Protein AF-0000000080793204 (afdb_homodimer)

Foldseek 3Di:
DDLVVLLVLLLVLLLLLLVLVLLLVVLVPDDDPDPVSNVVSVVSSVVSVVVNVVSVVSSVVSVVVSVVVVVPPPDCPPPPPPPSVVSVVVSVVVSCVVVVD/DDLVVLLVLLLVLVLLLLVLVVLLVVLVPDDDPDPVSNVVSVVSSVVSVVSNVVSVVSSVVSVVVSVVVVVPPPDPPPPPPPPSVVSVVVSVVVSCVVVVD

Radius of gyration: 19.12 Å; Cα contacts (8 Å, |Δi|>4): 197; chains: 2; bounding box: 25×62×40 Å

Organism: Encephalitozoon cuniculi (strain GB-M1) (NCBI:txid284813)

Structure (mmCIF, N/CA/C/O backbone):
data_AF-0000000080793204-model_v1
#
loop_
_entity.id
_entity.type
_entity.pdbx_description
1 polymer 'Uncharacterized protein'
#
loop_
_atom_site.group_PDB
_atom_site.id
_atom_site.type_symbol
_atom_site.label_atom_id
_atom_site.label_alt_id
_atom_site.label_comp_id
_atom_site.label_asym_id
_atom_site.label_entity_id
_atom_site.label_seq_id
_atom_site.pdbx_PDB_ins_code
_atom_site.Cartn_x
_atom_site.Cartn_y
_atom_site.Cartn_z
_atom_site.occupancy
_atom_site.B_iso_or_equiv
_atom_site.auth_seq_id
_atom_site.auth_comp_id
_atom_site.auth_asym_id
_atom_site.auth_atom_id
_atom_site.pdbx_PDB_model_num
ATOM 1 N N . MET A 1 1 ? -12.75 21.797 2.367 1 63.53 1 MET A N 1
ATOM 2 C CA . MET A 1 1 ? -12.672 20.672 3.299 1 63.53 1 MET A CA 1
ATOM 3 C C . MET A 1 1 ? -11.883 21.047 4.543 1 63.53 1 MET A C 1
ATOM 5 O O . MET A 1 1 ? -10.82 21.656 4.445 1 63.53 1 MET A O 1
ATOM 9 N N . GLU A 1 2 ? -12.609 20.797 5.676 1 84.25 2 GLU A N 1
ATOM 10 C CA . GLU A 1 2 ? -11.992 21.141 6.957 1 84.25 2 GLU A CA 1
ATOM 11 C C . GLU A 1 2 ? -10.844 20.188 7.285 1 84.25 2 GLU A C 1
ATOM 13 O O . GLU A 1 2 ? -10.773 19.078 6.75 1 84.25 2 GLU A O 1
ATOM 18 N N . ARG A 1 3 ? -9.891 20.672 7.855 1 85.12 3 ARG A N 1
ATOM 19 C CA . ARG A 1 3 ? -8.719 19.922 8.297 1 85.12 3 ARG A CA 1
ATOM 20 C C . ARG A 1 3 ? -9.117 18.578 8.898 1 85.12 3 ARG A C 1
ATOM 22 O O . ARG A 1 3 ? -8.5 17.562 8.602 1 85.12 3 ARG A O 1
ATOM 29 N N . ILE A 1 4 ? -10.219 18.547 9.617 1 87.62 4 ILE A N 1
ATOM 30 C CA . ILE A 1 4 ? -10.672 17.344 10.305 1 87.62 4 ILE A CA 1
ATOM 31 C C . ILE A 1 4 ? -11.125 16.297 9.281 1 87.62 4 ILE A C 1
ATOM 33 O O . ILE A 1 4 ? -10.906 15.102 9.461 1 87.62 4 ILE A O 1
ATOM 37 N N . GLU A 1 5 ? -11.758 16.719 8.211 1 90.69 5 GLU A N 1
ATOM 38 C CA . GLU A 1 5 ? -12.227 15.812 7.164 1 90.69 5 GLU A CA 1
ATOM 39 C C . GLU A 1 5 ? -11.047 15.188 6.414 1 90.69 5 GLU A C 1
ATOM 41 O O . GLU A 1 5 ? -11.086 14.008 6.059 1 90.69 5 GLU A O 1
ATOM 46 N N . LEU A 1 6 ? -10.008 15.945 6.258 1 90.81 6 LEU A N 1
ATOM 47 C CA . LEU A 1 6 ? -8.82 15.453 5.57 1 90.81 6 LEU A CA 1
ATOM 48 C C . LEU A 1 6 ? -8.102 14.406 6.41 1 90.81 6 LEU A C 1
ATOM 50 O O . LEU A 1 6 ? -7.699 13.359 5.895 1 90.81 6 LEU A O 1
ATOM 54 N N . VAL A 1 7 ? -8.047 14.648 7.672 1 89 7 VAL A N 1
ATOM 55 C CA . VAL A 1 7 ? -7.371 13.719 8.578 1 89 7 VAL A CA 1
ATOM 56 C C . VAL A 1 7 ? -8.164 12.414 8.664 1 89 7 VAL A C 1
ATOM 58 O O . VAL A 1 7 ? -7.594 11.328 8.617 1 89 7 VAL A O 1
ATOM 61 N N . LYS A 1 8 ? -9.422 12.523 8.688 1 91.44 8 LYS A N 1
ATOM 62 C CA . LYS A 1 8 ? -10.273 11.336 8.719 1 91.44 8 LYS A CA 1
ATOM 63 C C . LYS A 1 8 ? -10.148 10.539 7.43 1 91.44 8 LYS A C 1
ATOM 65 O O . LYS A 1 8 ? -10.172 9.305 7.453 1 91.44 8 LYS A O 1
ATOM 70 N N . GLY A 1 9 ? -10.062 11.25 6.316 1 92.69 9 GLY A N 1
ATOM 71 C CA . GLY A 1 9 ? -9.844 10.594 5.035 1 92.69 9 GLY A CA 1
ATOM 72 C C . GLY A 1 9 ? -8.531 9.828 4.977 1 92.69 9 GLY A C 1
ATOM 73 O O . GLY A 1 9 ? -8.484 8.711 4.453 1 92.69 9 GLY A O 1
ATOM 74 N N . ILE A 1 10 ? -7.512 10.414 5.5 1 93.12 10 ILE A N 1
ATOM 75 C CA . ILE A 1 10 ? -6.207 9.766 5.555 1 93.12 10 ILE A CA 1
ATOM 76 C C . ILE A 1 10 ? -6.301 8.492 6.398 1 93.12 10 ILE A C 1
ATOM 78 O O . ILE A 1 10 ? -5.84 7.43 5.98 1 93.12 10 ILE A O 1
ATOM 82 N N . GLU A 1 11 ? -6.938 8.609 7.562 1 90.25 11 GLU A N 1
ATOM 83 C CA . GLU A 1 11 ? -7.07 7.477 8.477 1 90.25 11 GLU A CA 1
ATOM 84 C C . GLU A 1 11 ? -7.883 6.352 7.836 1 90.25 11 GLU A C 1
ATOM 86 O O . GLU A 1 11 ? -7.508 5.18 7.93 1 90.25 11 GLU A O 1
ATOM 91 N N . ALA A 1 12 ? -8.922 6.652 7.227 1 94 12 ALA A N 1
ATOM 92 C CA . ALA A 1 12 ? -9.773 5.66 6.578 1 94 12 ALA A CA 1
ATOM 93 C C . ALA A 1 12 ? -9.023 4.926 5.473 1 94 12 ALA A C 1
ATOM 95 O O . ALA A 1 12 ? -9.125 3.703 5.348 1 94 12 ALA A O 1
ATOM 96 N N . ASN A 1 13 ? -8.32 5.711 4.68 1 95.19 13 ASN A N 1
ATOM 97 C CA . ASN A 1 13 ? -7.574 5.09 3.592 1 95.19 13 ASN A CA 1
ATOM 98 C C . ASN A 1 13 ? -6.414 4.25 4.121 1 95.19 13 ASN A C 1
ATOM 100 O O . ASN A 1 13 ? -6.082 3.211 3.547 1 95.19 13 ASN A O 1
ATOM 104 N N . ALA A 1 14 ? -5.781 4.652 5.191 1 93.5 14 ALA A N 1
ATOM 105 C CA . ALA A 1 14 ? -4.734 3.852 5.816 1 93.5 14 ALA A CA 1
ATOM 106 C C . ALA A 1 14 ? -5.273 2.504 6.285 1 93.5 14 ALA A C 1
ATOM 108 O O . ALA A 1 14 ? -4.625 1.471 6.102 1 93.5 14 ALA A O 1
ATOM 109 N N . GLU A 1 15 ? -6.426 2.502 6.836 1 92.38 15 GLU A N 1
ATOM 110 C CA . GLU A 1 15 ? -7.07 1.264 7.27 1 92.38 15 GLU A CA 1
ATOM 111 C C . GLU A 1 15 ? -7.359 0.349 6.082 1 92.38 15 GLU A C 1
ATOM 113 O O . GLU A 1 15 ? -7.117 -0.858 6.148 1 92.38 15 GLU A O 1
ATOM 118 N N . ARG A 1 16 ? -7.816 0.914 5.047 1 95.06 16 ARG A N 1
ATOM 119 C CA . ARG A 1 16 ? -8.109 0.147 3.842 1 95.06 16 ARG A CA 1
ATOM 120 C C . ARG A 1 16 ? -6.84 -0.465 3.258 1 95.06 16 ARG A C 1
ATOM 122 O O . ARG A 1 16 ? -6.848 -1.614 2.814 1 95.06 16 ARG A O 1
ATOM 129 N N . ILE A 1 17 ? -5.797 0.324 3.213 1 95.56 17 ILE A N 1
ATOM 130 C CA . ILE A 1 17 ? -4.516 -0.161 2.709 1 95.56 17 ILE A CA 1
ATOM 131 C C . ILE A 1 17 ? -4.062 -1.369 3.525 1 95.56 17 ILE A C 1
ATOM 133 O O . ILE A 1 17 ? -3.639 -2.381 2.965 1 95.56 17 ILE A O 1
ATOM 137 N N . LEU A 1 18 ? -4.195 -1.274 4.793 1 92.81 18 LEU A N 1
ATOM 138 C CA . LEU A 1 18 ? -3.789 -2.369 5.668 1 92.81 18 LEU A CA 1
ATOM 139 C C . LEU A 1 18 ? -4.648 -3.605 5.426 1 92.81 18 LEU A C 1
ATOM 141 O O . LEU A 1 18 ? -4.137 -4.727 5.379 1 92.81 18 LEU A O 1
ATOM 145 N N . GLU A 1 19 ? -5.883 -3.404 5.309 1 93.5 19 GLU A N 1
ATOM 146 C CA . GLU A 1 19 ? -6.801 -4.504 5.047 1 93.5 19 GLU A CA 1
ATOM 147 C C . GLU A 1 19 ? -6.473 -5.199 3.727 1 93.5 19 GLU A C 1
ATOM 149 O O . GLU A 1 19 ? -6.332 -6.422 3.682 1 93.5 19 GLU A O 1
ATOM 154 N N . ASP A 1 20 ? -6.363 -4.395 2.717 1 95.38 20 ASP A N 1
ATOM 155 C CA . ASP A 1 20 ? -6.062 -4.945 1.399 1 95.38 20 ASP A CA 1
ATOM 156 C C . ASP A 1 20 ? -4.711 -5.652 1.397 1 95.38 20 ASP A C 1
ATOM 158 O O . ASP A 1 20 ? -4.566 -6.723 0.805 1 95.38 20 ASP A O 1
ATOM 162 N N . PHE A 1 21 ? -3.775 -5.121 2.061 1 95.31 21 PHE A N 1
ATOM 163 C CA . PHE A 1 21 ? -2.453 -5.73 2.131 1 95.31 21 PHE A CA 1
ATOM 164 C C . PHE A 1 21 ? -2.516 -7.082 2.834 1 95.31 21 PHE A C 1
ATOM 166 O O . PHE A 1 21 ? -1.935 -8.062 2.363 1 95.31 21 PHE A O 1
ATOM 173 N N . THR A 1 22 ? -3.215 -7.145 3.936 1 91.62 22 THR A N 1
ATOM 174 C CA . THR A 1 22 ? -3.383 -8.375 4.695 1 91.62 22 THR A CA 1
ATOM 175 C C . THR A 1 22 ? -4.055 -9.453 3.84 1 91.62 22 THR A C 1
ATOM 177 O O . THR A 1 22 ? -3.625 -10.609 3.838 1 91.62 22 THR 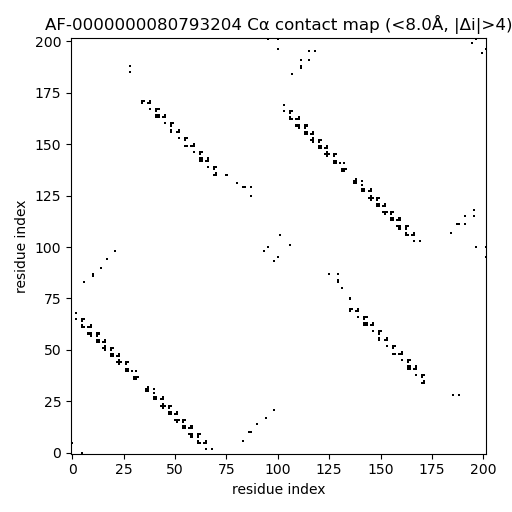A O 1
ATOM 180 N N . GLU A 1 23 ? -5.031 -9.086 3.082 1 93.12 23 GLU A N 1
ATOM 181 C CA . GLU A 1 23 ? -5.727 -10.023 2.215 1 93.12 23 GLU A CA 1
ATOM 182 C C . GLU A 1 23 ? -4.812 -10.539 1.105 1 93.12 23 GLU A C 1
ATOM 184 O O . GLU A 1 23 ? -4.836 -11.727 0.772 1 93.12 23 GLU A O 1
ATOM 189 N N . ILE A 1 24 ? -4.07 -9.625 0.549 1 94.06 24 ILE A N 1
ATOM 190 C CA . ILE A 1 24 ? -3.109 -10.023 -0.478 1 94.06 24 ILE A CA 1
ATOM 191 C C . ILE A 1 24 ? -2.193 -11.117 0.065 1 94.06 24 ILE A C 1
ATOM 193 O O . ILE A 1 24 ? -2.004 -12.148 -0.579 1 94.06 24 ILE A O 1
ATOM 197 N N . LEU A 1 25 ? -1.673 -10.93 1.255 1 89.88 25 LEU A N 1
ATOM 198 C CA . LEU A 1 25 ? -0.773 -11.898 1.869 1 89.88 25 LEU A CA 1
ATOM 199 C C . LEU A 1 25 ? -1.49 -13.219 2.127 1 89.88 25 LEU A C 1
ATOM 201 O O . LEU A 1 25 ? -0.9 -14.289 1.975 1 89.88 25 LEU A O 1
ATOM 205 N N . GLN A 1 26 ? -2.721 -13.102 2.48 1 88.81 26 GLN A N 1
ATOM 206 C CA . GLN A 1 26 ? -3.502 -14.305 2.738 1 88.81 26 GLN A CA 1
ATOM 207 C C . GLN A 1 26 ? -3.695 -15.117 1.461 1 88.81 26 GLN A C 1
ATOM 209 O O . GLN A 1 26 ? -3.6 -16.344 1.479 1 88.81 26 GLN A O 1
ATOM 214 N N . TYR A 1 27 ? -3.939 -14.438 0.384 1 88.62 27 TYR A N 1
ATOM 215 C CA . TYR A 1 27 ? -4.094 -15.133 -0.891 1 88.62 27 TYR A CA 1
ATOM 216 C C . TYR A 1 27 ? -2.787 -15.797 -1.312 1 88.62 27 TYR A C 1
ATOM 218 O O . TYR A 1 27 ? -2.795 -16.891 -1.884 1 88.62 27 TYR A O 1
ATOM 226 N N . LEU A 1 28 ? -1.732 -15.188 -1.04 1 85.19 28 LEU A N 1
ATOM 227 C CA . LEU A 1 28 ? -0.427 -15.703 -1.438 1 85.19 28 LEU A CA 1
ATOM 228 C C . LEU A 1 28 ? -0.031 -16.891 -0.579 1 85.19 28 LEU A C 1
ATOM 230 O O . LEU A 1 28 ? 0.711 -17.766 -1.03 1 85.19 28 LEU A O 1
ATOM 234 N N . ARG A 1 29 ? -0.496 -16.922 0.586 1 81.38 29 ARG A N 1
ATOM 235 C CA . ARG A 1 29 ? -0.183 -18 1.511 1 81.38 29 ARG A CA 1
ATOM 236 C C . ARG A 1 29 ? -1.071 -19.219 1.254 1 81.38 29 ARG A C 1
ATOM 238 O O . ARG A 1 29 ? -0.692 -20.344 1.565 1 81.38 29 ARG A O 1
ATOM 245 N N . SER A 1 30 ? -2.252 -18.922 0.719 1 76.69 30 SER A N 1
ATOM 246 C CA . SER A 1 30 ? -3.213 -19.984 0.5 1 76.69 30 SER A CA 1
ATOM 247 C C . SER A 1 30 ? -2.738 -20.938 -0.593 1 76.69 30 SER A C 1
ATOM 249 O O . SER A 1 30 ? -2.418 -20.516 -1.702 1 76.69 30 SER A O 1
ATOM 251 N N . GLY A 1 31 ? -2.121 -22.062 -0.199 1 68.12 31 GLY A N 1
ATOM 252 C CA . GLY A 1 31 ? -1.769 -23.094 -1.162 1 68.12 31 GLY A CA 1
ATOM 253 C C . GLY A 1 31 ? -2.971 -23.656 -1.895 1 68.12 31 GLY A C 1
ATOM 254 O O . GLY A 1 31 ? -4.086 -23.656 -1.366 1 68.12 31 GLY A O 1
ATOM 255 N N . GLY A 1 32 ? -2.941 -23.516 -3.252 1 64 32 GLY A N 1
ATOM 256 C CA . GLY A 1 32 ? -4.016 -24.156 -3.984 1 64 32 GLY A CA 1
ATOM 257 C C . GLY A 1 32 ? -3.805 -25.656 -4.148 1 64 32 GLY A C 1
ATOM 258 O O . GLY A 1 32 ? -2.688 -26.156 -3.988 1 64 32 GLY A O 1
ATOM 259 N N . SER A 1 33 ? -4.984 -26.391 -4.07 1 69.56 33 SER A N 1
ATOM 260 C CA . SER A 1 33 ? -4.961 -27.844 -4.293 1 69.56 33 SER A CA 1
ATOM 261 C C . SER A 1 33 ? -4.473 -28.172 -5.699 1 69.56 33 SER A C 1
ATOM 263 O O . SER A 1 33 ? -3.85 -29.219 -5.914 1 69.56 33 SER A O 1
ATOM 265 N N . ASP A 1 34 ? -4.828 -27.297 -6.625 1 79.06 34 ASP A N 1
ATOM 266 C CA . ASP A 1 34 ? -4.418 -27.484 -8.016 1 79.06 34 ASP A CA 1
ATOM 267 C C . ASP A 1 34 ? -4.105 -26.156 -8.68 1 79.06 34 ASP A C 1
ATOM 269 O O . ASP A 1 34 ? -4.109 -25.109 -8.023 1 79.06 34 ASP A O 1
ATOM 273 N N . LYS A 1 35 ? -3.865 -26.219 -9.828 1 78.88 35 LYS A N 1
ATOM 274 C CA . LYS A 1 35 ? -3.451 -25.078 -10.633 1 78.88 35 LYS A CA 1
ATOM 275 C C . LYS A 1 35 ? -4.57 -24.047 -10.734 1 78.88 35 LYS A C 1
ATOM 277 O O . LYS A 1 35 ? -4.309 -22.828 -10.758 1 78.88 35 LYS A O 1
ATOM 282 N N . CYS A 1 36 ? -5.754 -24.578 -10.773 1 79.31 36 CYS A N 1
ATOM 283 C CA . CYS A 1 36 ? -6.898 -23.688 -10.883 1 79.31 36 CYS A CA 1
ATOM 284 C C . CYS A 1 36 ? -7.031 -22.812 -9.641 1 79.31 36 CYS A C 1
ATOM 286 O O . CYS A 1 36 ? -7.254 -21.60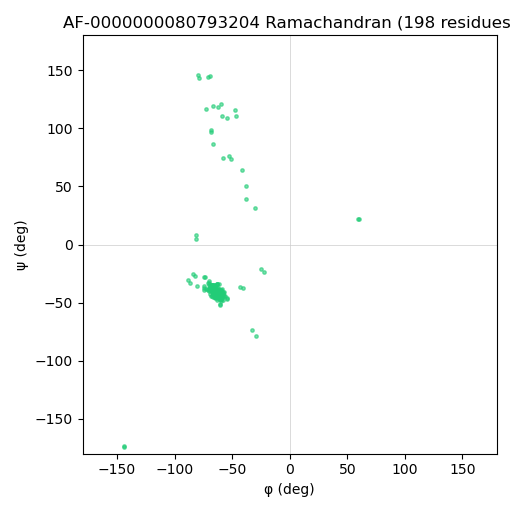9 -9.75 1 79.31 36 CYS A O 1
ATOM 288 N N . ASP A 1 37 ? -6.766 -23.359 -8.508 1 83.81 37 ASP A N 1
ATOM 289 C CA . ASP A 1 37 ? -6.809 -22.625 -7.246 1 83.81 37 ASP A CA 1
ATOM 290 C C . ASP A 1 37 ? -5.688 -21.594 -7.168 1 83.81 37 ASP A C 1
ATOM 292 O O . ASP A 1 37 ? -5.898 -20.484 -6.688 1 83.81 37 ASP A O 1
ATOM 296 N N . GLU A 1 38 ? -4.609 -21.953 -7.703 1 84.94 38 GLU A N 1
ATOM 297 C CA . GLU A 1 38 ? -3.465 -21.047 -7.68 1 84.94 38 GLU A CA 1
ATOM 298 C C . GLU A 1 38 ? -3.713 -19.828 -8.547 1 84.94 38 GLU A C 1
ATOM 300 O O . GLU A 1 38 ? -3.447 -18.688 -8.133 1 84.94 38 GLU A O 1
ATOM 305 N N . VAL A 1 39 ? -4.238 -20.109 -9.688 1 86.25 39 VAL A N 1
ATOM 306 C CA . VAL A 1 39 ? -4.52 -19.016 -10.609 1 86.25 39 VAL A CA 1
ATOM 307 C C . VAL A 1 39 ? -5.594 -18.109 -10.023 1 86.25 39 VAL A C 1
ATOM 309 O O . VAL A 1 39 ? -5.5 -16.875 -10.133 1 86.25 39 VAL A O 1
ATOM 312 N N . GLN A 1 40 ? -6.523 -18.703 -9.383 1 89.88 40 GLN A N 1
ATOM 313 C CA . GLN A 1 40 ? -7.59 -17.938 -8.758 1 89.88 40 GLN A CA 1
ATOM 314 C C . GLN A 1 40 ? -7.043 -17.047 -7.637 1 89.88 40 GLN A C 1
ATOM 316 O O . GLN A 1 40 ? -7.406 -15.875 -7.535 1 89.88 40 GLN A O 1
ATOM 321 N N . ASN A 1 41 ? -6.23 -17.578 -6.812 1 91.12 41 ASN A N 1
ATOM 322 C CA . ASN A 1 41 ? -5.613 -16.812 -5.734 1 91.12 41 ASN A CA 1
ATOM 323 C C . ASN A 1 41 ? -4.801 -15.633 -6.273 1 91.12 41 ASN A C 1
ATOM 325 O O . ASN A 1 41 ? -4.84 -14.539 -5.719 1 91.12 41 ASN A O 1
ATOM 329 N N . LEU A 1 42 ? -4.145 -15.883 -7.367 1 91.44 42 LEU A N 1
ATOM 330 C CA . LEU A 1 42 ? -3.35 -14.82 -7.977 1 91.44 42 LEU A CA 1
ATOM 331 C C . LEU A 1 42 ? -4.25 -13.727 -8.539 1 91.44 42 LEU A C 1
ATOM 333 O O . LEU A 1 42 ? -3.912 -12.547 -8.469 1 91.44 42 LEU A O 1
ATOM 337 N N . LEU A 1 43 ? -5.348 -14.117 -9.062 1 93 43 LEU A N 1
ATOM 338 C CA . LEU A 1 43 ? -6.316 -13.156 -9.578 1 93 43 LEU A CA 1
ATOM 339 C C . LEU A 1 43 ? -6.863 -12.289 -8.453 1 93 43 LEU A C 1
ATOM 341 O O . LEU A 1 43 ? -6.938 -11.062 -8.586 1 93 43 LEU A O 1
ATOM 345 N N . PHE A 1 44 ? -7.215 -12.875 -7.359 1 94.12 44 PHE A N 1
ATOM 346 C CA . PHE A 1 44 ? -7.754 -12.148 -6.215 1 94.12 44 PHE A CA 1
ATOM 347 C C . PHE A 1 44 ? -6.699 -11.227 -5.609 1 94.12 44 PHE A C 1
ATOM 349 O O . PHE A 1 44 ? -6.992 -10.086 -5.254 1 94.12 44 PHE A O 1
ATOM 356 N N . ALA A 1 45 ? -5.484 -11.711 -5.484 1 95.19 45 ALA A N 1
ATOM 357 C CA . ALA A 1 45 ? -4.387 -10.891 -4.984 1 95.19 45 ALA A CA 1
ATOM 358 C C . ALA A 1 45 ? -4.164 -9.672 -5.875 1 95.19 45 ALA A C 1
ATOM 360 O O . ALA A 1 45 ? -3.936 -8.562 -5.379 1 95.19 45 ALA A O 1
ATOM 361 N N . SER A 1 46 ? -4.27 -9.875 -7.176 1 94.81 46 SER A N 1
ATOM 362 C CA . SER A 1 46 ? -4.09 -8.781 -8.125 1 94.81 46 SER A CA 1
ATOM 363 C C . SER A 1 46 ? -5.176 -7.723 -7.961 1 94.81 46 SER A C 1
ATOM 365 O O . SER A 1 46 ? -4.891 -6.523 -7.965 1 94.81 46 SER A O 1
ATOM 367 N N . ARG A 1 47 ? -6.379 -8.172 -7.809 1 95.88 47 ARG A N 1
ATOM 368 C CA . ARG A 1 47 ? -7.496 -7.25 -7.625 1 95.88 47 ARG A CA 1
ATOM 369 C C . ARG A 1 47 ? -7.324 -6.438 -6.348 1 95.88 47 ARG A C 1
ATOM 371 O O . ARG A 1 47 ? -7.512 -5.219 -6.352 1 95.88 47 ARG A O 1
ATOM 378 N N . ARG A 1 48 ? -6.969 -7.098 -5.297 1 96.94 48 ARG A N 1
ATOM 379 C CA . ARG A 1 48 ? -6.766 -6.414 -4.023 1 96.94 48 ARG A CA 1
ATOM 380 C C . ARG A 1 48 ? -5.613 -5.418 -4.113 1 96.94 48 ARG A C 1
ATOM 382 O O . ARG A 1 48 ? -5.645 -4.367 -3.471 1 96.94 48 ARG A O 1
ATOM 389 N N . THR A 1 49 ? -4.613 -5.758 -4.906 1 97.44 49 THR A N 1
ATOM 390 C CA . THR A 1 49 ? -3.502 -4.836 -5.105 1 97.44 49 THR A CA 1
ATOM 391 C C . THR A 1 49 ? -3.98 -3.547 -5.766 1 97.44 49 THR A C 1
ATOM 393 O O . THR A 1 49 ? -3.533 -2.457 -5.406 1 97.44 49 THR A O 1
ATOM 396 N N . VAL A 1 50 ? -4.879 -3.629 -6.703 1 97.25 50 VAL A N 1
ATOM 397 C CA . VAL A 1 50 ? -5.445 -2.455 -7.363 1 97.25 50 VAL A CA 1
ATOM 398 C C . VAL A 1 50 ? -6.199 -1.604 -6.348 1 97.25 50 VAL A C 1
ATOM 400 O O . VAL A 1 50 ? -6.062 -0.378 -6.332 1 97.25 50 VAL A O 1
ATOM 403 N N . ASP A 1 51 ? -6.957 -2.275 -5.488 1 97.56 51 ASP A N 1
ATOM 404 C CA . ASP A 1 51 ? -7.672 -1.567 -4.43 1 97.56 51 ASP A CA 1
ATOM 405 C C . ASP A 1 51 ? -6.699 -0.834 -3.508 1 97.56 51 ASP A C 1
ATOM 407 O O . ASP A 1 51 ? -6.941 0.313 -3.129 1 97.56 51 ASP A O 1
ATOM 411 N N . LEU A 1 52 ? -5.641 -1.501 -3.133 1 98.06 52 LEU A N 1
ATOM 412 C CA . LEU A 1 52 ? -4.602 -0.914 -2.295 1 98.06 52 LEU A CA 1
ATOM 413 C C . LEU A 1 52 ? -4.008 0.327 -2.955 1 98.06 52 LEU A C 1
ATOM 415 O O . LEU A 1 52 ? -3.836 1.359 -2.303 1 98.06 52 LEU A O 1
ATOM 419 N N . ILE A 1 53 ? -3.768 0.268 -4.242 1 97.38 53 ILE A N 1
ATOM 420 C CA . ILE A 1 53 ? -3.205 1.384 -4.996 1 97.38 53 ILE A CA 1
ATOM 421 C C . ILE A 1 53 ? -4.191 2.551 -5.004 1 97.38 53 ILE A C 1
ATOM 423 O O . ILE A 1 53 ? -3.799 3.701 -4.797 1 97.38 53 ILE A O 1
ATOM 427 N N . ASP A 1 54 ? -5.414 2.236 -5.223 1 97.25 54 ASP A N 1
ATOM 428 C CA . ASP A 1 54 ? -6.453 3.264 -5.238 1 97.25 54 ASP A CA 1
ATOM 429 C C . ASP A 1 54 ? -6.52 3.996 -3.9 1 97.25 54 ASP A C 1
ATOM 431 O O . ASP A 1 54 ? -6.559 5.227 -3.861 1 97.25 54 ASP A O 1
ATOM 435 N N . SER A 1 55 ? -6.512 3.215 -2.836 1 98 55 SER A N 1
ATOM 436 C CA . SER A 1 55 ? -6.543 3.799 -1.499 1 98 55 SER A CA 1
ATOM 437 C C . SER A 1 55 ? -5.297 4.641 -1.232 1 98 55 SER A C 1
ATOM 439 O O . SER A 1 55 ? -5.375 5.695 -0.603 1 98 55 SER A O 1
ATOM 441 N N . ALA A 1 56 ? -4.16 4.195 -1.673 1 97.75 56 ALA A N 1
ATOM 442 C CA . ALA A 1 56 ? -2.908 4.926 -1.494 1 97.75 56 ALA A CA 1
ATOM 443 C C . ALA A 1 56 ? -2.92 6.238 -2.273 1 97.75 56 ALA A C 1
ATOM 445 O O . ALA A 1 56 ? -2.43 7.258 -1.788 1 97.75 56 ALA A O 1
ATOM 446 N N . LEU A 1 57 ? -3.486 6.227 -3.482 1 97.5 57 LEU A N 1
ATOM 447 C CA . LEU A 1 57 ? -3.596 7.434 -4.297 1 97.5 57 LEU A CA 1
ATOM 448 C C . LEU A 1 57 ? -4.508 8.461 -3.635 1 97.5 57 LEU A C 1
ATOM 450 O O . LEU A 1 57 ? -4.207 9.656 -3.625 1 97.5 57 LEU A O 1
ATOM 454 N N . GLU A 1 58 ? -5.586 7.965 -3.059 1 97.12 58 GLU A N 1
ATOM 455 C CA . GLU A 1 58 ? -6.488 8.852 -2.334 1 97.12 58 GLU A CA 1
ATOM 456 C C . GLU A 1 58 ? -5.809 9.453 -1.109 1 97.12 58 GLU A C 1
ATOM 458 O O . GLU A 1 58 ? -5.93 10.656 -0.849 1 97.12 58 GLU A O 1
ATOM 463 N N . MET A 1 59 ? -5.094 8.617 -0.377 1 96.62 59 MET A N 1
ATOM 464 C CA . MET A 1 59 ? -4.348 9.078 0.789 1 96.62 59 MET A CA 1
ATOM 465 C C . MET A 1 59 ? -3.346 10.164 0.398 1 96.62 59 MET A C 1
ATOM 467 O O . MET A 1 59 ? -3.213 11.172 1.094 1 96.62 59 MET A O 1
ATOM 471 N N . TYR A 1 60 ? -2.691 9.977 -0.743 1 95.38 60 TYR A N 1
ATOM 472 C CA . TYR A 1 60 ? -1.745 10.953 -1.267 1 95.38 60 TYR A CA 1
ATOM 473 C C . TYR A 1 60 ? -2.432 12.289 -1.524 1 95.38 60 TYR A C 1
ATOM 475 O O . TYR A 1 60 ? -1.916 13.344 -1.141 1 95.38 60 TYR A O 1
ATOM 483 N N . HIS A 1 61 ? -3.547 12.203 -2.131 1 95.94 61 HIS A N 1
ATOM 484 C CA . HIS A 1 61 ? -4.316 13.406 -2.418 1 95.94 61 HIS A CA 1
ATOM 485 C C . HIS A 1 61 ? -4.676 14.148 -1.136 1 95.94 61 HIS A C 1
ATOM 487 O O . HIS A 1 61 ? -4.551 15.375 -1.068 1 95.94 61 HIS A O 1
ATOM 493 N N . TYR A 1 62 ? -5.078 13.43 -0.101 1 94.31 62 TYR A N 1
ATOM 494 C CA . TYR A 1 62 ? -5.406 14.047 1.181 1 94.31 62 TYR A CA 1
ATOM 495 C C . TYR A 1 62 ? -4.172 14.672 1.815 1 94.31 62 TYR A C 1
ATOM 497 O O . TYR A 1 62 ? -4.25 15.758 2.402 1 94.31 62 TYR A O 1
ATOM 505 N N . PHE A 1 63 ? -2.998 14.07 1.728 1 94.19 63 PHE A N 1
ATOM 506 C CA . PHE A 1 63 ? -1.759 14.617 2.26 1 94.19 63 PHE A CA 1
ATOM 507 C C . PHE A 1 63 ? -1.438 15.961 1.606 1 94.19 63 PHE A C 1
ATOM 509 O O . PHE A 1 63 ? -1.088 16.922 2.293 1 94.19 63 PHE A O 1
ATOM 516 N N . VAL A 1 64 ? -1.543 16.016 0.307 1 92.31 64 VAL A N 1
ATOM 517 C CA . VAL A 1 64 ? -1.221 17.219 -0.443 1 92.31 64 VAL A CA 1
ATOM 518 C C . VAL A 1 64 ? -2.145 18.359 -0.012 1 92.31 64 VAL A C 1
ATOM 520 O O . VAL A 1 64 ? -1.686 19.469 0.249 1 92.31 64 VAL A O 1
ATOM 523 N N . ARG A 1 65 ? -3.414 18.062 0.111 1 91.19 65 ARG A N 1
ATOM 524 C CA . ARG A 1 65 ? -4.375 19.078 0.532 1 91.19 65 ARG A CA 1
ATOM 525 C C . ARG A 1 65 ? -4.102 19.531 1.961 1 91.19 65 ARG A C 1
ATOM 527 O O . ARG A 1 65 ? -4.164 20.734 2.262 1 91.19 65 ARG A O 1
ATOM 534 N N . LEU A 1 66 ? -3.803 18.609 2.873 1 90.62 66 LEU A N 1
ATOM 535 C CA . LEU A 1 66 ? -3.512 18.922 4.27 1 90.62 66 LEU A CA 1
ATOM 536 C C . LEU A 1 66 ? -2.256 19.781 4.383 1 90.62 66 LEU A C 1
ATOM 538 O O . LEU A 1 66 ? -2.203 20.703 5.199 1 90.62 66 LEU A O 1
ATOM 542 N N . LYS A 1 67 ? -1.28 19.5 3.596 1 88.5 67 LYS A N 1
ATOM 543 C CA . LYS A 1 67 ? -0.037 20.266 3.566 1 88.5 67 LYS A CA 1
ATOM 544 C C . LYS A 1 67 ? -0.297 21.719 3.188 1 88.5 67 LYS A C 1
ATOM 546 O O . LYS A 1 67 ? 0.226 22.641 3.826 1 88.5 67 LYS A O 1
ATOM 551 N N . TYR A 1 68 ? -1.101 21.984 2.223 1 85.81 68 TYR A N 1
ATOM 552 C CA . TYR A 1 68 ? -1.417 23.328 1.772 1 85.81 68 TYR A CA 1
ATOM 553 C C . TYR A 1 68 ? -2.219 24.094 2.828 1 85.81 68 TYR A C 1
ATOM 555 O O . TYR A 1 68 ? -1.985 25.281 3.062 1 85.81 68 TYR A O 1
ATOM 563 N N . LEU A 1 69 ? -3.111 23.406 3.455 1 84.44 69 LEU A N 1
ATOM 564 C CA . LEU A 1 69 ? -3.902 24.016 4.512 1 84.44 69 LEU A CA 1
ATOM 565 C C . LEU A 1 69 ? -3.023 24.391 5.699 1 84.44 69 LEU A C 1
ATOM 567 O O . LEU A 1 69 ? -3.229 25.438 6.32 1 84.44 69 LEU A O 1
ATOM 571 N N . THR A 1 70 ? -2.137 23.562 6.043 1 82.19 70 THR A N 1
ATOM 572 C CA . THR A 1 70 ? -1.252 23.781 7.184 1 82.19 70 THR A CA 1
ATOM 573 C C . THR A 1 70 ? -0.256 24.891 6.883 1 82.19 70 THR A C 1
ATOM 575 O O . THR A 1 70 ? 0.091 25.672 7.77 1 82.19 70 THR A O 1
ATOM 578 N N . ALA A 1 71 ? 0.14 25.016 5.715 1 76.44 71 ALA A N 1
ATOM 579 C CA . ALA A 1 71 ? 1.092 26.062 5.316 1 76.44 71 ALA A CA 1
ATOM 580 C C . ALA A 1 71 ? 0.423 27.422 5.266 1 76.44 71 ALA A C 1
ATOM 582 O O . ALA A 1 71 ? 1.071 28.453 5.5 1 76.44 71 ALA A O 1
ATOM 583 N N . ASP A 1 72 ? -0.779 27.531 4.879 1 69.12 72 ASP A N 1
ATOM 584 C CA . ASP A 1 72 ? -1.491 28.797 4.723 1 69.12 72 ASP A CA 1
ATOM 585 C C . ASP A 1 72 ? -2 29.312 6.07 1 69.12 72 ASP A C 1
ATOM 587 O O . ASP A 1 72 ? -2.23 30.5 6.234 1 69.12 72 ASP A O 1
ATOM 591 N N . VAL A 1 73 ? -2.422 28.328 6.938 1 55.5 73 VAL A N 1
ATOM 592 C CA . VAL A 1 73 ? -3.037 28.797 8.18 1 55.5 73 VAL A CA 1
ATOM 593 C C . VAL A 1 73 ? -1.993 29.5 9.039 1 55.5 73 VAL A C 1
ATOM 595 O O . VAL A 1 73 ? -0.976 28.906 9.406 1 55.5 73 VAL A O 1
ATOM 598 N N . GLU A 1 74 ? -1.758 30.812 8.844 1 52.16 74 GLU A N 1
ATOM 599 C CA . GLU A 1 74 ? -1.055 31.625 9.836 1 52.16 74 GLU A CA 1
ATOM 600 C C . GLU A 1 74 ? -1.341 31.141 11.25 1 52.16 74 GLU A C 1
ATOM 602 O O . GLU A 1 74 ? -0.485 31.234 12.133 1 52.16 74 GLU A O 1
ATOM 607 N N . LYS A 1 75 ? -2.635 31.406 11.82 1 44.88 75 LYS A N 1
ATOM 608 C CA . LYS A 1 75 ? -2.916 31.328 13.25 1 44.88 75 LYS A CA 1
ATOM 609 C C . LYS A 1 75 ? -2.943 29.891 13.727 1 44.88 75 LYS A C 1
ATOM 611 O O . LYS A 1 75 ? -3.561 29.031 13.086 1 44.88 75 LYS A O 1
ATOM 616 N N . PRO A 1 76 ? -2.039 29.438 14.641 1 42.72 76 PRO A N 1
ATOM 617 C CA . PRO A 1 76 ? -1.867 28.156 15.328 1 42.72 76 PRO A CA 1
ATOM 618 C C . PRO A 1 76 ? -3.195 27.516 15.719 1 42.72 76 PRO A C 1
ATOM 620 O O . PRO A 1 76 ? -3.859 27.984 16.641 1 42.72 76 PRO A O 1
ATOM 623 N N . GLU A 1 77 ? -4.262 27.547 14.93 1 40.12 77 GLU A N 1
ATOM 624 C CA . GLU A 1 77 ? -5.359 26.906 15.641 1 40.12 77 GLU A CA 1
ATOM 625 C C . GLU A 1 77 ? -4.973 25.5 16.109 1 40.12 77 GLU A C 1
ATOM 627 O O . GLU A 1 77 ? -4.344 24.75 15.359 1 40.12 77 GLU A O 1
ATOM 632 N N . ALA A 1 78 ? -4.762 25.25 17.438 1 36.28 78 ALA A N 1
ATOM 633 C CA . ALA A 1 78 ? -4.402 24.094 18.266 1 36.28 78 ALA A CA 1
ATOM 634 C C . ALA A 1 78 ? -5.137 22.844 17.812 1 36.28 78 ALA A C 1
ATOM 636 O O . ALA A 1 78 ? -6.355 22.734 17.953 1 36.28 78 ALA A O 1
ATOM 637 N N . MET A 1 79 ? -4.98 22.312 16.719 1 39.47 79 MET A N 1
ATOM 638 C CA . MET A 1 79 ? -5.562 21.016 16.375 1 39.47 79 MET A CA 1
ATOM 639 C C . MET A 1 79 ? -5.332 20.016 17.5 1 39.47 79 MET A C 1
ATOM 641 O O . MET A 1 79 ? -4.203 19.844 17.953 1 39.47 79 MET A O 1
ATOM 645 N N . ASP A 1 80 ? -6.371 19.641 18.188 1 40.5 80 ASP A N 1
ATOM 646 C CA . ASP A 1 80 ? -6.34 18.672 19.266 1 40.5 80 ASP A CA 1
ATOM 647 C C . ASP A 1 80 ? -5.629 17.391 18.844 1 40.5 80 ASP A C 1
ATOM 649 O O . ASP A 1 80 ? -6.105 16.672 17.953 1 40.5 80 ASP A O 1
ATOM 653 N N . LYS A 1 81 ? -4.32 17.406 18.719 1 45.5 81 LYS A N 1
ATOM 654 C CA . LYS A 1 81 ? -3.385 16.312 18.516 1 45.5 81 LYS A CA 1
ATOM 655 C C . LYS A 1 81 ? -3.953 14.992 19.047 1 45.5 81 LYS A C 1
ATOM 657 O O . LYS A 1 81 ? -3.389 13.922 18.797 1 45.5 81 LYS A O 1
ATOM 662 N N . ARG A 1 82 ? -4.906 15.102 19.938 1 45.91 82 ARG A N 1
ATOM 663 C CA . ARG A 1 82 ? -5.348 13.953 20.719 1 45.91 82 ARG A CA 1
ATOM 664 C C . ARG A 1 82 ? -6.109 12.953 19.844 1 45.91 82 ARG A C 1
ATOM 666 O O . ARG A 1 82 ? -5.988 11.742 20.016 1 45.91 82 ARG A O 1
ATOM 673 N N . ASP A 1 83 ? -6.801 13.414 18.828 1 48.38 83 ASP A N 1
ATOM 674 C CA . ASP A 1 83 ? -7.734 12.484 18.203 1 48.38 83 ASP A CA 1
ATOM 675 C C . ASP A 1 83 ? -7.051 11.68 17.109 1 48.38 83 ASP A C 1
ATOM 677 O O . ASP A 1 83 ? -7.367 10.5 16.891 1 48.38 83 ASP A O 1
ATOM 681 N N . GLY A 1 84 ? -6.129 12.258 16.531 1 44.06 84 GLY A N 1
ATOM 682 C CA . GLY A 1 84 ? -5.473 11.547 15.453 1 44.06 84 GLY A CA 1
ATOM 683 C C . GLY A 1 84 ? -4.59 10.414 15.938 1 44.06 84 GLY A C 1
ATOM 684 O O . GLY A 1 84 ? -4.527 9.352 15.312 1 44.06 84 GLY A O 1
ATOM 685 N N . GLY A 1 85 ? -3.949 10.703 17.016 1 44.62 85 GLY A N 1
ATOM 686 C CA . GLY A 1 85 ? -3.092 9.672 17.562 1 44.62 85 GLY A CA 1
ATOM 687 C C . GLY A 1 85 ? -3.842 8.406 17.938 1 44.62 85 GLY A C 1
ATOM 688 O O . GLY A 1 85 ? -3.359 7.297 17.688 1 44.62 85 GLY A O 1
ATOM 689 N N . LYS A 1 86 ? -5.004 8.656 18.531 1 52.56 86 LYS A N 1
ATOM 690 C CA . LYS A 1 86 ? -5.789 7.5 18.953 1 52.56 86 LYS A CA 1
ATOM 691 C C . LYS A 1 86 ? -6.242 6.676 17.75 1 52.56 86 LYS A C 1
ATOM 693 O O . LYS A 1 86 ? -6.254 5.445 17.797 1 52.56 86 LYS A O 1
ATOM 698 N N . MET A 1 87 ? -6.531 7.426 16.781 1 46.34 87 MET A N 1
ATOM 699 C CA . MET A 1 87 ? -7.051 6.727 15.609 1 46.34 87 MET A CA 1
ATOM 700 C C . MET A 1 87 ? -5.961 5.895 14.945 1 46.34 87 MET A C 1
ATOM 702 O O . MET A 1 87 ? -6.184 4.727 14.609 1 46.34 87 MET A O 1
ATOM 706 N N . LEU A 1 88 ? -4.824 6.496 14.859 1 48.72 88 LEU A N 1
ATOM 707 C CA . LEU A 1 88 ? -3.699 5.742 14.32 1 48.72 88 LEU A CA 1
ATOM 708 C C . LEU A 1 88 ? -3.332 4.582 15.242 1 48.72 88 LEU A C 1
ATOM 710 O O . LEU A 1 88 ? -3.047 3.479 14.773 1 48.72 88 LEU A O 1
ATOM 714 N N . ALA A 1 89 ? -3.436 4.859 16.5 1 51.81 89 ALA A N 1
ATOM 715 C CA . ALA A 1 89 ? -3.162 3.812 17.484 1 51.81 89 ALA A CA 1
ATOM 716 C C . ALA A 1 89 ? -4.137 2.65 17.328 1 51.81 89 ALA A C 1
ATOM 718 O O . ALA A 1 89 ? -3.738 1.484 17.391 1 51.81 89 ALA A O 1
ATOM 719 N N . ASN A 1 90 ? -5.344 2.951 17.109 1 53.44 90 ASN A N 1
ATOM 720 C CA . ASN A 1 90 ? -6.352 1.925 16.875 1 53.44 90 ASN A CA 1
ATOM 721 C C . ASN A 1 90 ? -6.078 1.145 15.602 1 53.44 90 ASN A C 1
ATOM 723 O O . ASN A 1 90 ? -6.223 -0.079 15.57 1 53.44 90 ASN A O 1
ATOM 727 N N . MET A 1 91 ? -5.715 1.882 14.656 1 48.44 91 MET A N 1
ATOM 728 C CA . MET A 1 91 ? -5.367 1.245 13.391 1 48.44 91 MET A CA 1
ATOM 729 C C . MET A 1 91 ? -4.211 0.271 13.57 1 48.44 91 MET A C 1
ATOM 731 O O . MET A 1 91 ? -4.246 -0.846 13.047 1 48.44 91 MET A O 1
ATOM 735 N N . PHE A 1 92 ? -3.293 0.69 14.375 1 50.69 92 PHE A N 1
ATOM 736 C CA . PHE A 1 92 ? -2.162 -0.188 14.656 1 50.69 92 PHE A CA 1
ATOM 737 C C . PHE A 1 92 ? -2.596 -1.367 15.516 1 50.69 92 PHE A C 1
ATOM 739 O O . PHE A 1 92 ? -2.123 -2.488 15.328 1 50.69 92 PHE A O 1
ATOM 746 N N . GLY A 1 93 ? -3.461 -1.02 16.406 1 50.91 93 GLY A N 1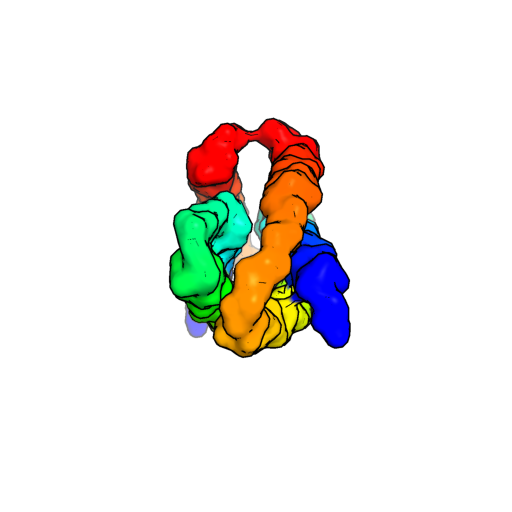
ATOM 747 C CA . GLY A 1 93 ? -4.031 -2.09 17.203 1 50.91 93 GLY A CA 1
ATOM 748 C C . GLY A 1 93 ? -4.746 -3.141 16.375 1 50.91 93 GLY A C 1
ATOM 749 O O . GLY A 1 93 ? -4.539 -4.34 16.578 1 50.91 93 GLY A O 1
ATOM 750 N N . GLU A 1 94 ? -5.516 -2.68 15.484 1 48.78 94 GLU A N 1
ATOM 751 C CA . GLU A 1 94 ? -6.266 -3.57 14.609 1 48.78 94 GLU A CA 1
ATOM 752 C C . GLU A 1 94 ? -5.332 -4.352 13.688 1 48.78 94 GLU A C 1
ATOM 754 O O . GLU A 1 94 ? -5.531 -5.547 13.461 1 48.78 94 GLU A O 1
ATOM 759 N N . LEU A 1 95 ? -4.438 -3.637 13.227 1 44.03 95 LEU A N 1
ATOM 760 C CA . LEU A 1 95 ? -3.42 -4.293 12.414 1 44.03 95 LEU A CA 1
ATOM 761 C C . LEU A 1 95 ? -2.734 -5.406 13.195 1 44.03 95 LEU A C 1
ATOM 763 O O . LEU A 1 95 ? -2.555 -6.512 12.688 1 44.03 95 LEU A O 1
ATOM 767 N N . ASN A 1 96 ? -2.459 -5.004 14.383 1 46.78 96 ASN A N 1
ATOM 768 C CA . ASN A 1 96 ? -1.83 -5.98 15.273 1 46.78 96 ASN A CA 1
ATOM 769 C C . ASN A 1 96 ? -2.752 -7.164 15.539 1 46.78 96 ASN A C 1
ATOM 771 O O . ASN A 1 96 ? -2.309 -8.312 15.547 1 46.78 96 ASN A O 1
ATOM 775 N N . ALA A 1 97 ? -3.945 -6.926 15.766 1 50.12 97 ALA A N 1
ATOM 776 C CA . ALA A 1 97 ? -4.953 -7.953 16 1 50.12 97 ALA A CA 1
ATOM 777 C C . ALA A 1 97 ? -5.133 -8.844 14.781 1 50.12 97 ALA A C 1
ATOM 779 O O . ALA A 1 97 ? -5.254 -10.07 14.906 1 50.12 97 ALA A O 1
ATOM 780 N N . ASN A 1 98 ? -5.23 -8.203 13.852 1 43.12 98 ASN A N 1
ATOM 781 C CA . ASN A 1 98 ? -5.477 -8.945 12.617 1 43.12 98 ASN A CA 1
ATOM 782 C C . ASN A 1 98 ? -4.258 -9.758 12.195 1 43.12 98 ASN A C 1
ATOM 784 O O . ASN A 1 98 ? -4.395 -10.812 11.57 1 43.12 98 ASN A O 1
ATOM 788 N N . LEU A 1 99 ? -3.26 -9.148 12.469 1 42.09 99 LEU A N 1
ATOM 789 C CA . LEU A 1 99 ? -2.023 -9.828 12.094 1 42.09 99 LEU A CA 1
ATOM 790 C C . LEU A 1 99 ? -1.639 -10.867 13.148 1 42.09 99 LEU A C 1
ATOM 792 O O . LEU A 1 99 ? -0.733 -11.672 12.922 1 42.09 99 LEU A O 1
ATOM 796 N N . GLY A 1 100 ? -2.631 -10.977 14.148 1 41.78 100 GLY A N 1
ATOM 797 C CA . GLY A 1 100 ? -2.385 -11.938 15.211 1 41.78 100 GLY A CA 1
ATOM 798 C C . GLY A 1 100 ? -1.123 -11.648 16 1 41.78 100 GLY A C 1
ATOM 799 O O . GLY A 1 100 ? -0.45 -12.57 16.469 1 41.78 100 GLY A O 1
ATOM 800 N N . VAL A 1 101 ? -0.609 -10.469 16.031 1 36.75 101 VAL A N 1
ATOM 801 C CA . VAL A 1 101 ? 0.531 -10.102 16.859 1 36.75 101 VAL A CA 1
ATOM 802 C C . VAL A 1 101 ? 0.055 -9.266 18.047 1 36.75 101 VAL A C 1
ATOM 804 O O . VAL A 1 101 ? -0.946 -8.555 17.953 1 36.75 101 VAL A O 1
ATOM 807 N N . MET B 1 1 ? 11.102 -14.734 -17.656 1 63.81 1 MET B N 1
ATOM 808 C CA . MET B 1 1 ? 11.328 -14.758 -16.219 1 63.81 1 MET B CA 1
ATOM 809 C C . MET B 1 1 ? 10.75 -16.016 -15.594 1 63.81 1 MET B C 1
ATOM 811 O O . MET B 1 1 ? 9.633 -16.422 -15.922 1 63.81 1 MET B O 1
ATOM 815 N N . GLU B 1 2 ? 11.703 -16.688 -14.844 1 84.19 2 GLU B N 1
ATOM 816 C CA . GLU B 1 2 ? 11.312 -17.938 -14.195 1 84.19 2 GLU B CA 1
ATOM 817 C C . GLU B 1 2 ? 10.336 -17.688 -13.055 1 84.19 2 GLU B C 1
ATOM 819 O O . GLU B 1 2 ? 10.266 -16.578 -12.516 1 84.19 2 GLU B O 1
ATOM 824 N N . ARG B 1 3 ? 9.492 -18.531 -12.883 1 84.88 3 ARG B N 1
ATOM 825 C CA . ARG B 1 3 ? 8.492 -18.484 -11.82 1 84.88 3 ARG B CA 1
ATOM 826 C C . ARG B 1 3 ? 9.117 -18.062 -10.5 1 84.88 3 ARG B C 1
ATOM 828 O O . ARG B 1 3 ? 8.555 -17.219 -9.781 1 84.88 3 ARG B O 1
ATOM 835 N N . ILE B 1 4 ? 10.328 -18.484 -10.227 1 87.06 4 ILE B N 1
ATOM 836 C CA . ILE B 1 4 ? 11.008 -18.203 -8.969 1 87.06 4 ILE B CA 1
ATOM 837 C C . ILE B 1 4 ? 11.359 -16.719 -8.898 1 87.06 4 ILE B C 1
ATOM 839 O O . ILE B 1 4 ? 11.289 -16.109 -7.828 1 87.06 4 ILE B O 1
ATOM 843 N N . GLU B 1 5 ? 11.75 -16.125 -9.992 1 90.12 5 GLU B N 1
ATOM 844 C CA . GLU B 1 5 ? 12.094 -14.703 -10.039 1 90.12 5 GLU B CA 1
ATOM 845 C C . GLU B 1 5 ? 10.867 -13.828 -9.812 1 90.12 5 GLU B C 1
ATOM 847 O O . GLU B 1 5 ? 10.945 -12.797 -9.133 1 90.12 5 GLU B O 1
ATOM 852 N N . LEU B 1 6 ? 9.75 -14.281 -10.289 1 90.12 6 LEU B N 1
ATOM 853 C CA . LEU B 1 6 ? 8.508 -13.531 -10.117 1 90.12 6 LEU B CA 1
ATOM 854 C C . LEU B 1 6 ? 8.047 -13.562 -8.664 1 90.12 6 LEU B C 1
ATOM 856 O O . LEU B 1 6 ? 7.656 -12.531 -8.109 1 90.12 6 LEU B O 1
A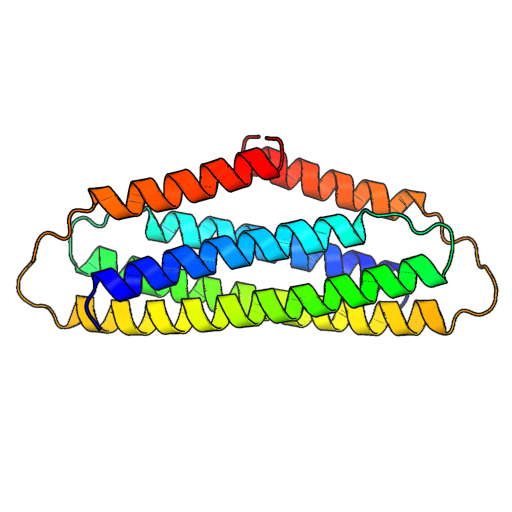TOM 860 N N . VAL B 1 7 ? 8.203 -14.688 -8.055 1 88.38 7 VAL B N 1
ATOM 861 C CA . VAL B 1 7 ? 7.789 -14.844 -6.664 1 88.38 7 VAL B CA 1
ATOM 862 C C . VAL B 1 7 ? 8.703 -14.016 -5.758 1 88.38 7 VAL B C 1
ATOM 864 O O . VAL B 1 7 ? 8.227 -13.328 -4.852 1 88.38 7 VAL B O 1
ATOM 867 N N . LYS B 1 8 ? 9.938 -13.992 -6.062 1 90.38 8 LYS B N 1
ATOM 868 C CA . LYS B 1 8 ? 10.883 -13.188 -5.297 1 90.38 8 LYS B CA 1
ATOM 869 C C . LYS B 1 8 ? 10.594 -11.703 -5.457 1 90.38 8 LYS B C 1
ATOM 871 O O . LYS B 1 8 ? 10.727 -10.93 -4.504 1 90.38 8 LYS B O 1
ATOM 876 N N . GLY B 1 9 ? 10.227 -11.312 -6.668 1 92.31 9 GLY B N 1
ATOM 877 C CA . GLY B 1 9 ? 9.836 -9.938 -6.926 1 92.31 9 GLY B CA 1
ATOM 878 C C . GLY B 1 9 ? 8.617 -9.508 -6.141 1 92.31 9 GLY B C 1
ATOM 879 O O . GLY B 1 9 ? 8.57 -8.398 -5.602 1 92.31 9 GLY B O 1
ATOM 880 N N . ILE B 1 10 ? 7.676 -10.375 -6.055 1 92.31 10 ILE B N 1
ATOM 881 C CA . ILE B 1 10 ? 6.465 -10.109 -5.285 1 92.31 10 ILE B CA 1
ATOM 882 C C . ILE B 1 10 ? 6.816 -9.938 -3.811 1 92.31 10 ILE B C 1
ATOM 884 O O . ILE B 1 10 ? 6.379 -8.977 -3.166 1 92.31 10 ILE B O 1
ATOM 888 N N . GLU B 1 11 ? 7.648 -10.852 -3.285 1 89.5 11 GLU B N 1
ATOM 889 C CA . GLU B 1 11 ? 8.047 -10.812 -1.882 1 89.5 11 GLU B CA 1
ATOM 890 C C . GLU B 1 11 ? 8.82 -9.539 -1.565 1 89.5 11 GLU B C 1
ATOM 892 O O . GLU B 1 11 ? 8.57 -8.891 -0.545 1 89.5 11 GLU B O 1
ATOM 897 N N . ALA B 1 12 ? 9.688 -9.172 -2.365 1 93.56 12 ALA B N 1
ATOM 898 C CA . ALA B 1 12 ? 10.5 -7.969 -2.168 1 93.56 12 ALA B CA 1
ATOM 899 C C . ALA B 1 12 ? 9.625 -6.715 -2.156 1 93.56 12 ALA B C 1
ATOM 901 O O . ALA B 1 12 ? 9.812 -5.828 -1.32 1 93.56 12 ALA B O 1
ATOM 902 N N . ASN B 1 13 ? 8.719 -6.672 -3.113 1 94.56 13 ASN B N 1
ATOM 903 C CA . ASN B 1 13 ? 7.84 -5.512 -3.176 1 94.56 13 ASN B CA 1
ATOM 904 C C . ASN B 1 13 ? 6.875 -5.477 -1.994 1 94.56 13 ASN B C 1
ATOM 906 O O . ASN B 1 13 ? 6.535 -4.402 -1.495 1 94.56 13 ASN B O 1
ATOM 910 N N . ALA B 1 14 ? 6.43 -6.609 -1.522 1 93 14 ALA B N 1
ATOM 911 C CA . ALA B 1 14 ? 5.586 -6.664 -0.334 1 93 14 ALA B CA 1
ATOM 912 C C . ALA B 1 14 ? 6.316 -6.113 0.886 1 93 14 ALA B C 1
ATOM 914 O O . ALA B 1 14 ? 5.734 -5.371 1.682 1 93 14 ALA B O 1
ATOM 915 N N . GLU B 1 15 ? 7.547 -6.426 1.032 1 92.12 15 GLU B N 1
ATOM 916 C CA . GLU B 1 15 ? 8.359 -5.914 2.129 1 92.12 15 GLU B CA 1
ATOM 917 C C . GLU B 1 15 ? 8.508 -4.398 2.045 1 92.12 15 GLU B C 1
ATOM 919 O O . GLU B 1 15 ? 8.391 -3.701 3.055 1 92.12 15 GLU B O 1
ATOM 924 N N . ARG B 1 16 ? 8.703 -3.924 0.878 1 94.81 16 ARG B N 1
ATOM 925 C CA . ARG B 1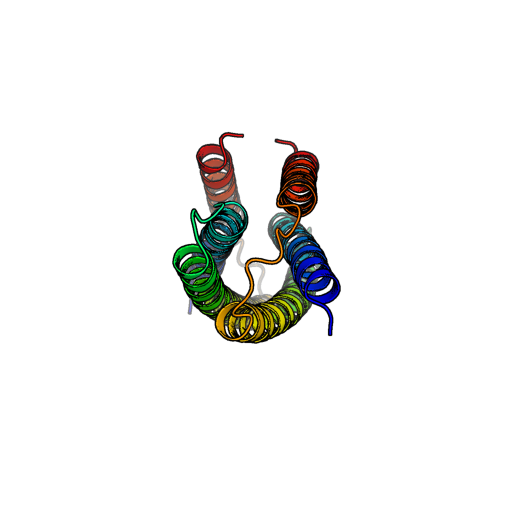 16 ? 8.836 -2.486 0.665 1 94.81 16 ARG B CA 1
ATOM 926 C C . ARG B 1 16 ? 7.543 -1.756 1.005 1 94.81 16 ARG B C 1
ATOM 928 O O . ARG B 1 16 ? 7.57 -0.684 1.611 1 94.81 16 ARG B O 1
ATOM 935 N N . ILE B 1 17 ? 6.445 -2.32 0.579 1 95.25 17 ILE B N 1
ATOM 936 C CA . ILE B 1 17 ? 5.145 -1.732 0.87 1 95.25 17 ILE B CA 1
ATOM 937 C C . ILE B 1 17 ? 4.953 -1.624 2.381 1 95.25 17 ILE B C 1
ATOM 939 O O . ILE B 1 17 ? 4.523 -0.583 2.885 1 95.25 17 ILE B O 1
ATOM 943 N N . LEU B 1 18 ? 5.305 -2.646 3.074 1 92.5 18 LEU B N 1
ATOM 944 C CA . LEU B 1 18 ? 5.16 -2.652 4.527 1 92.5 18 LEU B CA 1
ATOM 945 C C . LEU B 1 18 ? 6.066 -1.607 5.168 1 92.5 18 LEU B C 1
ATOM 947 O O . LEU B 1 18 ? 5.652 -0.906 6.094 1 92.5 18 LEU B O 1
ATOM 951 N N . GLU B 1 19 ? 7.234 -1.535 4.719 1 93.25 19 GLU B N 1
ATOM 952 C CA . GLU B 1 19 ? 8.188 -0.553 5.23 1 93.25 19 GLU B CA 1
ATOM 953 C C . GLU B 1 19 ? 7.68 0.87 5.008 1 93.25 19 GLU B C 1
ATOM 955 O O . GLU B 1 19 ? 7.645 1.674 5.941 1 93.25 19 GLU B O 1
ATOM 960 N N . ASP B 1 20 ? 7.316 1.118 3.779 1 95.31 20 ASP B N 1
ATOM 961 C CA . ASP B 1 20 ? 6.828 2.453 3.445 1 95.31 20 ASP B CA 1
ATOM 962 C C . ASP B 1 20 ? 5.566 2.791 4.234 1 95.31 20 ASP B C 1
ATOM 964 O O . ASP B 1 20 ? 5.41 3.916 4.715 1 95.31 20 ASP B O 1
ATOM 968 N N . PHE B 1 21 ? 4.73 1.849 4.406 1 95.44 21 PHE B N 1
ATOM 969 C CA . PHE B 1 21 ? 3.502 2.072 5.156 1 95.44 21 PHE B CA 1
ATOM 970 C C . PHE B 1 21 ? 3.809 2.402 6.613 1 95.44 21 PHE B C 1
ATOM 972 O O . PHE B 1 21 ? 3.236 3.338 7.176 1 95.44 21 PHE B O 1
ATOM 979 N N . THR B 1 22 ? 4.695 1.662 7.207 1 91.75 22 THR B N 1
ATOM 980 C CA . THR B 1 22 ? 5.102 1.882 8.594 1 91.75 22 THR B CA 1
ATOM 981 C C . THR B 1 22 ? 5.695 3.275 8.766 1 91.75 22 THR B C 1
ATOM 983 O O . THR B 1 22 ? 5.379 3.977 9.727 1 91.75 22 THR B O 1
ATOM 986 N N . GLU B 1 23 ? 6.484 3.715 7.844 1 93.12 23 GLU B N 1
ATOM 987 C CA . GLU B 1 23 ? 7.094 5.039 7.902 1 93.12 23 GLU B CA 1
ATOM 988 C C . GLU B 1 23 ? 6.039 6.137 7.777 1 93.12 23 GLU B C 1
ATOM 990 O O . GLU B 1 23 ? 6.102 7.148 8.477 1 93.12 23 GLU B O 1
ATOM 995 N N . ILE B 1 24 ? 5.121 5.918 6.871 1 94.56 24 ILE B N 1
ATOM 996 C CA . ILE B 1 24 ? 4.027 6.871 6.715 1 94.56 24 ILE B CA 1
ATOM 997 C C . ILE B 1 24 ? 3.326 7.078 8.055 1 94.56 24 ILE B C 1
ATOM 999 O O . ILE B 1 24 ? 3.115 8.219 8.484 1 94.56 24 ILE B O 1
ATOM 1003 N N . LEU B 1 25 ? 3.043 6.004 8.734 1 90.31 25 LEU B N 1
ATOM 1004 C CA . LEU B 1 25 ? 2.355 6.074 10.016 1 90.31 25 LEU B CA 1
ATOM 1005 C C . LEU B 1 25 ? 3.217 6.781 11.055 1 90.31 25 LEU B C 1
ATOM 1007 O O . LEU B 1 25 ? 2.701 7.523 11.891 1 90.31 25 LEU B O 1
ATOM 1011 N N . GLN B 1 26 ? 4.457 6.535 10.977 1 89.06 26 GLN B N 1
ATOM 1012 C CA . GLN B 1 26 ? 5.371 7.176 11.922 1 89.06 26 GLN B CA 1
ATOM 1013 C C . GLN B 1 26 ? 5.398 8.688 11.719 1 89.06 26 GLN B C 1
ATOM 1015 O O . GLN B 1 26 ? 5.402 9.453 12.688 1 89.06 26 GLN B O 1
ATOM 1020 N N . TYR B 1 27 ? 5.375 9.102 10.492 1 89.19 27 TYR B N 1
ATOM 1021 C CA . TYR B 1 27 ? 5.352 10.531 10.203 1 89.19 27 TYR B CA 1
ATOM 1022 C C . TYR B 1 27 ? 4.051 11.164 10.68 1 89.19 27 TYR B C 1
ATOM 1024 O O . TYR B 1 27 ? 4.047 12.297 11.156 1 89.19 27 TYR B O 1
ATOM 1032 N N . LEU B 1 28 ? 3.008 10.477 10.602 1 86 28 LEU B N 1
ATOM 1033 C CA . LEU B 1 28 ? 1.7 10.992 10.984 1 86 28 LEU B CA 1
ATOM 1034 C C . LEU B 1 28 ? 1.568 11.07 12.5 1 86 28 LEU B C 1
ATOM 1036 O O . LEU B 1 28 ? 0.823 11.898 13.023 1 86 28 LEU B O 1
ATOM 1040 N N . ARG B 1 29 ? 2.254 10.242 13.156 1 82.44 29 ARG B N 1
ATOM 1041 C CA . ARG B 1 29 ? 2.201 10.195 14.609 1 82.44 29 ARG B CA 1
ATOM 1042 C C . ARG B 1 29 ? 3.146 11.227 15.219 1 82.44 29 ARG B C 1
ATOM 1044 O O . ARG B 1 29 ? 2.959 11.648 16.359 1 82.44 29 ARG B O 1
ATOM 1051 N N . SER B 1 30 ? 4.145 11.555 14.43 1 76.94 30 SER B N 1
ATOM 1052 C CA . SER B 1 30 ? 5.145 12.484 14.938 1 76.94 30 SER B CA 1
ATOM 1053 C C . SER B 1 30 ? 4.566 13.883 15.109 1 76.94 30 SER B C 1
ATOM 1055 O O . SER B 1 30 ? 4.008 14.453 14.164 1 76.94 30 SER B O 1
ATOM 1057 N N . GLY B 1 31 ? 4.176 14.234 16.344 1 68.31 31 GLY B N 1
ATOM 1058 C CA . GLY B 1 31 ? 3.752 15.594 16.625 1 68.31 31 GLY B CA 1
ATOM 1059 C C . GLY B 1 31 ? 4.848 16.625 16.406 1 68.31 31 GLY B C 1
ATOM 1060 O O . GLY B 1 31 ? 6.031 16.312 16.547 1 68.31 31 GLY B O 1
ATOM 1061 N N . GLY B 1 32 ? 4.574 17.547 15.453 1 63.62 32 GLY B N 1
ATOM 1062 C CA . GLY B 1 32 ? 5.555 18.609 15.305 1 63.62 32 GLY B CA 1
ATOM 1063 C C . GLY B 1 32 ? 5.418 19.703 16.359 1 63.62 32 GLY B C 1
ATOM 1064 O O . GLY B 1 32 ? 4.395 19.781 17.047 1 63.62 32 GLY B O 1
ATOM 1065 N N . SER B 1 33 ? 6.633 20.25 16.734 1 69.69 33 SER B N 1
ATOM 1066 C CA . SER B 1 33 ? 6.68 21.344 17.688 1 69.69 33 SER B CA 1
ATOM 1067 C C . SER B 1 33 ? 5.969 22.578 17.141 1 69.69 33 SER B C 1
ATOM 1069 O O . SER B 1 33 ? 5.426 23.391 17.906 1 69.69 33 SER B O 1
ATOM 1071 N N . ASP B 1 34 ? 6.059 22.75 15.836 1 79.75 34 ASP B N 1
ATOM 1072 C CA . ASP B 1 34 ? 5.418 23.891 15.188 1 79.75 34 ASP B CA 1
ATOM 1073 C C . ASP B 1 34 ? 4.883 23.5 13.812 1 79.75 34 ASP B C 1
ATOM 1075 O O . ASP B 1 34 ? 4.926 22.328 13.422 1 79.75 34 ASP B O 1
ATOM 1079 N N . LYS B 1 35 ? 4.457 24.406 13.164 1 80.19 35 LYS B N 1
ATOM 1080 C CA . LYS B 1 35 ? 3.811 24.25 11.859 1 80.19 35 LYS B CA 1
ATOM 1081 C C . LYS B 1 35 ? 4.805 23.766 10.812 1 80.19 35 LYS B C 1
ATOM 1083 O O . LYS B 1 35 ? 4.441 22.984 9.914 1 80.19 35 LYS B O 1
ATOM 1088 N N . CYS B 1 36 ? 6.004 24.25 11 1 80.56 36 CYS B N 1
ATOM 1089 C CA . CYS B 1 36 ? 7.027 23.859 10.031 1 80.56 36 CYS B CA 1
ATOM 1090 C C . CYS B 1 36 ? 7.312 22.375 10.109 1 80.56 36 CYS B C 1
ATOM 1092 O O . CYS B 1 36 ? 7.41 21.703 9.086 1 80.56 36 CYS B O 1
ATOM 1094 N N . ASP B 1 37 ? 7.301 21.797 11.273 1 85.19 37 ASP B N 1
ATOM 1095 C CA . ASP B 1 37 ? 7.512 20.375 11.484 1 85.19 37 ASP B CA 1
ATOM 1096 C C . ASP B 1 37 ? 6.336 19.562 10.945 1 85.19 37 ASP B C 1
ATOM 1098 O O . ASP B 1 37 ? 6.535 18.5 10.344 1 85.19 37 ASP B O 1
ATOM 1102 N N . GLU B 1 38 ? 5.207 20.125 11.102 1 85.94 38 GLU B N 1
ATOM 1103 C CA . GLU B 1 38 ? 4.016 19.422 10.625 1 85.94 38 GLU B CA 1
ATOM 1104 C C . GLU B 1 38 ? 3.998 19.328 9.102 1 85.94 38 GLU B C 1
ATOM 1106 O O . GLU B 1 38 ? 3.725 18.266 8.547 1 85.94 38 GLU B O 1
ATOM 1111 N N . VAL B 1 39 ? 4.32 20.438 8.508 1 87.69 39 VAL B N 1
ATOM 1112 C CA . VAL B 1 39 ? 4.336 20.469 7.055 1 87.69 39 VAL B CA 1
ATOM 1113 C C . VAL B 1 39 ? 5.418 19.531 6.523 1 87.69 39 VAL B C 1
ATOM 1115 O O . VAL B 1 39 ? 5.207 18.828 5.535 1 87.69 39 VAL B O 1
ATOM 1118 N N . GLN B 1 40 ? 6.516 19.5 7.207 1 90.81 40 GLN B N 1
ATOM 1119 C CA . GLN B 1 40 ? 7.605 18.625 6.809 1 90.81 40 GLN B CA 1
ATOM 1120 C C . GLN B 1 40 ? 7.203 17.156 6.926 1 90.81 40 GLN B C 1
ATOM 1122 O O . GLN B 1 40 ? 7.473 16.359 6.023 1 90.81 40 GLN B O 1
ATOM 1127 N N . ASN B 1 41 ? 6.594 16.781 7.984 1 91.81 41 ASN B N 1
ATOM 1128 C CA . ASN B 1 41 ? 6.117 15.414 8.172 1 91.81 41 ASN B CA 1
ATOM 1129 C C . ASN B 1 41 ? 5.125 15.008 7.09 1 91.81 41 ASN B C 1
ATOM 1131 O O . ASN B 1 41 ? 5.176 13.891 6.582 1 91.81 41 ASN B O 1
ATOM 1135 N N . LEU B 1 42 ? 4.293 15.953 6.742 1 92.19 42 LEU B N 1
ATOM 1136 C CA . LEU B 1 42 ? 3.312 15.68 5.695 1 92.19 42 LEU B CA 1
ATOM 1137 C C . LEU B 1 42 ? 3.998 15.484 4.348 1 92.19 42 LEU B C 1
ATOM 1139 O O . LEU B 1 42 ? 3.58 14.648 3.547 1 92.19 42 LEU B O 1
ATOM 1143 N N . LEU B 1 43 ? 5.027 16.234 4.105 1 93.81 43 LEU B N 1
ATOM 1144 C CA . LEU B 1 43 ? 5.801 16.094 2.877 1 93.81 43 LEU B CA 1
ATOM 1145 C C . LEU B 1 43 ? 6.469 14.727 2.807 1 93.81 43 LEU B C 1
ATOM 1147 O O . LEU B 1 43 ? 6.414 14.055 1.773 1 93.81 43 LEU B O 1
ATOM 1151 N N . PHE B 1 44 ? 7.062 14.289 3.869 1 94.75 44 PHE B N 1
ATOM 1152 C CA . PHE B 1 44 ? 7.738 13 3.918 1 94.75 44 PHE B CA 1
ATOM 1153 C C . PHE B 1 44 ? 6.738 11.859 3.787 1 94.75 44 PHE B C 1
ATOM 1155 O O . PHE B 1 44 ? 6.988 10.883 3.076 1 94.75 44 PHE B O 1
ATOM 1162 N N . ALA B 1 45 ? 5.609 11.969 4.469 1 95.62 45 ALA B N 1
ATOM 1163 C CA . ALA B 1 45 ? 4.555 10.969 4.352 1 95.62 45 ALA B CA 1
ATOM 1164 C C . ALA B 1 45 ? 4.066 10.852 2.91 1 95.62 45 ALA B C 1
ATOM 1166 O O . ALA B 1 45 ? 3.838 9.742 2.414 1 95.62 45 ALA B O 1
ATOM 1167 N N . SER B 1 46 ? 3.947 12 2.232 1 95.44 46 SER B N 1
ATOM 1168 C CA . SER B 1 46 ? 3.506 12.008 0.842 1 95.44 46 SER B CA 1
ATOM 1169 C C . 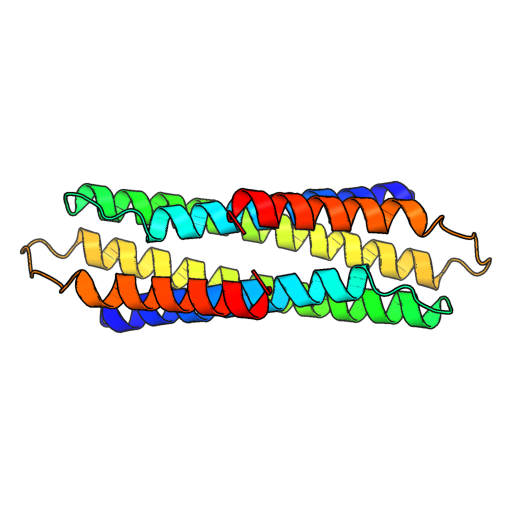SER B 1 46 ? 4.508 11.297 -0.061 1 95.44 46 SER B C 1
ATOM 1171 O O . SER B 1 46 ? 4.125 10.508 -0.929 1 95.44 46 SER B O 1
ATOM 1173 N N . ARG B 1 47 ? 5.758 11.57 0.159 1 96.31 47 ARG B N 1
ATOM 1174 C CA . ARG B 1 47 ? 6.801 10.93 -0.633 1 96.31 47 ARG B CA 1
ATOM 1175 C C . ARG B 1 47 ? 6.793 9.422 -0.427 1 96.31 47 ARG B C 1
ATOM 1177 O O . ARG B 1 47 ? 6.867 8.656 -1.392 1 96.31 47 ARG B O 1
ATOM 1184 N N . ARG B 1 48 ? 6.691 9 0.797 1 97.19 48 ARG B N 1
ATOM 1185 C CA . ARG B 1 48 ? 6.656 7.57 1.101 1 97.19 48 ARG B CA 1
ATOM 1186 C C . ARG B 1 48 ? 5.422 6.91 0.486 1 97.19 48 ARG B C 1
ATOM 1188 O O . ARG B 1 48 ? 5.473 5.75 0.073 1 97.19 48 ARG B O 1
ATOM 1195 N N . THR B 1 49 ? 4.328 7.645 0.435 1 97.81 49 THR B N 1
ATOM 1196 C CA . THR B 1 49 ? 3.119 7.117 -0.192 1 97.81 49 THR B CA 1
ATOM 1197 C C . THR B 1 49 ? 3.355 6.844 -1.675 1 97.81 49 THR B C 1
ATOM 1199 O O . THR B 1 49 ? 2.889 5.836 -2.207 1 97.81 49 THR B O 1
ATOM 1202 N N . VAL B 1 50 ? 4.07 7.703 -2.361 1 97.75 50 VAL B N 1
ATOM 1203 C CA . VAL B 1 50 ? 4.398 7.508 -3.77 1 97.75 50 VAL B CA 1
ATOM 1204 C C . VAL B 1 50 ? 5.254 6.254 -3.932 1 97.75 50 VAL B C 1
ATOM 1206 O O . VAL B 1 50 ? 5.012 5.445 -4.832 1 97.75 50 VAL B O 1
ATOM 1209 N N . ASP B 1 51 ? 6.227 6.082 -3.033 1 97.75 51 ASP B N 1
ATOM 1210 C CA . ASP B 1 51 ? 7.055 4.883 -3.053 1 97.75 51 ASP B CA 1
ATOM 1211 C C . ASP B 1 51 ? 6.211 3.625 -2.865 1 97.75 51 ASP B C 1
ATOM 1213 O O . ASP B 1 51 ? 6.414 2.625 -3.555 1 97.75 51 ASP B O 1
ATOM 1217 N N . LEU B 1 52 ? 5.301 3.666 -1.927 1 98 52 LEU B N 1
ATOM 1218 C CA . LEU B 1 52 ? 4.383 2.561 -1.671 1 98 52 LEU B CA 1
ATOM 1219 C C . LEU B 1 52 ? 3.576 2.225 -2.92 1 98 52 LEU B C 1
ATOM 1221 O O . LEU B 1 52 ? 3.439 1.053 -3.279 1 98 52 LEU B O 1
ATOM 1225 N N . ILE B 1 53 ? 3.1 3.232 -3.615 1 97.5 53 ILE B N 1
ATOM 1226 C CA . ILE B 1 53 ? 2.314 3.049 -4.832 1 97.5 53 ILE B CA 1
ATOM 1227 C C . ILE B 1 53 ? 3.178 2.396 -5.91 1 97.5 53 ILE B C 1
ATOM 1229 O O . ILE B 1 53 ? 2.736 1.469 -6.59 1 97.5 53 ILE B O 1
ATOM 1233 N N . ASP B 1 54 ? 4.367 2.873 -6.031 1 97.5 54 ASP B N 1
ATOM 1234 C CA . ASP B 1 54 ? 5.289 2.316 -7.02 1 97.5 54 ASP B CA 1
ATOM 1235 C C . ASP B 1 54 ? 5.535 0.833 -6.762 1 97.5 54 ASP B C 1
ATOM 1237 O O . ASP B 1 54 ? 5.473 0.019 -7.688 1 97.5 54 ASP B O 1
ATOM 1241 N N . SER B 1 55 ? 5.797 0.508 -5.523 1 97.94 55 SER B N 1
ATOM 1242 C CA . SER B 1 55 ? 6.023 -0.886 -5.152 1 97.94 55 SER B CA 1
ATOM 1243 C C . SER B 1 55 ? 4.777 -1.731 -5.402 1 97.94 55 SER B C 1
ATOM 1245 O O . SER B 1 55 ? 4.879 -2.879 -5.84 1 97.94 55 SER B O 1
ATOM 1247 N N . ALA B 1 56 ? 3.621 -1.201 -5.117 1 97.5 56 ALA B N 1
ATOM 1248 C CA . ALA B 1 56 ? 2.363 -1.911 -5.336 1 97.5 56 ALA B CA 1
ATOM 1249 C C . ALA B 1 56 ? 2.115 -2.146 -6.824 1 97.5 56 ALA B C 1
ATOM 1251 O O . ALA B 1 56 ? 1.636 -3.213 -7.219 1 97.5 56 ALA B O 1
ATOM 1252 N N . LEU B 1 57 ? 2.445 -1.165 -7.66 1 97.38 57 LEU B N 1
ATOM 1253 C CA . LEU B 1 57 ? 2.295 -1.302 -9.102 1 97.38 57 LEU B CA 1
ATOM 1254 C C . LEU B 1 57 ? 3.221 -2.387 -9.648 1 97.38 57 LEU B C 1
ATOM 1256 O O . LEU B 1 57 ? 2.818 -3.182 -10.5 1 97.38 57 LEU B O 1
ATOM 1260 N N . GLU B 1 58 ? 4.426 -2.422 -9.117 1 97.06 58 GLU B N 1
ATOM 1261 C CA . GLU B 1 58 ? 5.363 -3.469 -9.523 1 97.06 58 GLU B CA 1
ATOM 1262 C C . GLU B 1 58 ? 4.863 -4.848 -9.102 1 97.06 58 GLU B C 1
ATOM 1264 O O . GLU B 1 58 ? 4.926 -5.801 -9.883 1 97.06 58 GLU B O 1
ATOM 1269 N N . MET B 1 59 ? 4.395 -4.93 -7.875 1 96.31 59 MET B N 1
ATOM 1270 C CA . MET B 1 59 ? 3.834 -6.18 -7.371 1 96.31 59 MET B CA 1
ATOM 1271 C C . MET B 1 59 ? 2.686 -6.656 -8.258 1 96.31 59 MET B C 1
ATOM 1273 O O . MET B 1 59 ? 2.59 -7.84 -8.57 1 96.31 59 MET B O 1
ATOM 1277 N N . TYR B 1 60 ? 1.848 -5.711 -8.688 1 95 60 TYR B N 1
ATOM 1278 C CA . TYR B 1 60 ? 0.737 -6.016 -9.586 1 95 60 TYR B CA 1
ATOM 1279 C C . TYR B 1 60 ? 1.24 -6.613 -10.891 1 95 60 TYR B C 1
ATOM 1281 O O . TYR B 1 60 ? 0.712 -7.625 -11.359 1 95 60 TYR B O 1
ATOM 1289 N N . HIS B 1 61 ? 2.238 -6.004 -11.406 1 95.62 61 HIS B N 1
ATOM 1290 C CA . HIS B 1 61 ? 2.83 -6.492 -12.648 1 95.62 61 HIS B CA 1
ATOM 1291 C C . HIS B 1 61 ? 3.35 -7.918 -12.484 1 95.62 61 HIS B C 1
ATOM 1293 O O . HIS B 1 61 ? 3.129 -8.766 -13.352 1 95.62 61 HIS B O 1
ATOM 1299 N N . TYR B 1 62 ? 3.986 -8.219 -11.391 1 93.5 62 TYR B N 1
ATOM 1300 C CA . TYR B 1 62 ? 4.488 -9.562 -11.133 1 93.5 62 TYR B CA 1
ATOM 1301 C C . TYR B 1 62 ? 3.342 -10.555 -10.984 1 93.5 62 TYR B C 1
ATOM 1303 O O . TYR B 1 62 ? 3.432 -11.688 -11.461 1 93.5 62 TYR B O 1
ATOM 1311 N N . PHE B 1 63 ? 2.236 -10.203 -10.352 1 93.5 63 PHE B N 1
ATOM 1312 C CA . PHE B 1 63 ? 1.073 -11.07 -10.211 1 93.5 63 PHE B CA 1
ATOM 1313 C C . PHE B 1 63 ? 0.517 -11.453 -11.578 1 93.5 63 PHE B C 1
ATOM 1315 O O . PHE B 1 63 ? 0.22 -12.625 -11.828 1 93.5 63 PHE B O 1
ATOM 1322 N N . VAL B 1 64 ? 0.362 -10.484 -12.438 1 91.19 64 VAL B N 1
ATOM 1323 C CA . VAL B 1 64 ? -0.2 -10.711 -13.758 1 91.19 64 VAL B CA 1
ATOM 1324 C C . VAL B 1 64 ? 0.685 -11.688 -14.539 1 91.19 64 VAL B C 1
ATOM 1326 O O . VAL B 1 64 ? 0.188 -12.641 -15.141 1 91.19 64 VAL B O 1
ATOM 1329 N N . ARG B 1 65 ? 1.978 -11.484 -14.484 1 89.94 65 ARG B N 1
ATOM 1330 C CA . ARG B 1 65 ? 2.906 -12.367 -15.18 1 89.94 65 ARG B CA 1
ATOM 1331 C C . ARG B 1 65 ? 2.861 -13.773 -14.594 1 89.94 65 ARG B C 1
ATOM 1333 O O . ARG B 1 65 ? 2.871 -14.758 -15.336 1 89.94 65 ARG B O 1
ATOM 1340 N N . LEU B 1 66 ? 2.816 -13.891 -13.273 1 89.69 66 LEU B N 1
ATOM 1341 C CA . LEU B 1 66 ? 2.762 -15.188 -12.594 1 89.69 66 LEU B CA 1
ATOM 1342 C C . LEU B 1 66 ? 1.48 -15.93 -12.953 1 89.69 66 LEU B C 1
ATOM 1344 O O . LEU B 1 66 ? 1.499 -17.141 -13.148 1 89.69 66 LEU B O 1
ATOM 1348 N N . LYS B 1 67 ? 0.406 -15.234 -13.039 1 87.19 67 LYS B N 1
ATOM 1349 C CA . LYS B 1 67 ? -0.884 -15.812 -13.414 1 87.19 67 LYS B CA 1
ATOM 1350 C C . LYS B 1 67 ? -0.829 -16.422 -14.805 1 87.19 67 LYS B C 1
ATOM 1352 O O . LYS B 1 67 ? -1.303 -17.547 -15.016 1 87.19 67 LYS B O 1
ATOM 1357 N N . TYR B 1 68 ? -0.241 -15.781 -15.758 1 84.69 68 TYR B N 1
ATOM 1358 C CA . TYR B 1 68 ? -0.134 -16.266 -17.125 1 84.69 68 TYR B CA 1
ATOM 1359 C C . TYR B 1 68 ? 0.784 -17.484 -17.203 1 84.69 68 TYR B C 1
ATOM 1361 O O . TYR B 1 68 ? 0.5 -18.438 -17.922 1 84.69 68 TYR B O 1
ATOM 1369 N N . LEU B 1 69 ? 1.83 -17.453 -16.453 1 83.06 69 LEU B N 1
ATOM 1370 C CA . LEU B 1 69 ? 2.75 -18.578 -16.422 1 83.06 69 LEU B CA 1
ATOM 1371 C C . LEU B 1 69 ? 2.074 -19.812 -15.82 1 83.06 69 LEU B C 1
ATOM 1373 O O . LEU B 1 69 ? 2.305 -20.938 -16.281 1 83.06 69 LEU B O 1
ATOM 1377 N N . THR B 1 70 ? 1.337 -19.594 -14.805 1 81.38 70 THR B N 1
ATOM 1378 C CA . THR B 1 70 ? 0.661 -20.688 -14.117 1 81.38 70 THR B CA 1
ATOM 1379 C C . THR B 1 70 ? -0.471 -21.25 -14.969 1 81.38 70 THR B C 1
ATOM 1381 O O . THR B 1 70 ? -0.721 -22.453 -14.961 1 81.38 70 THR B O 1
ATOM 1384 N N . ALA B 1 71 ? -1.086 -20.453 -15.703 1 74.25 71 ALA B N 1
ATOM 1385 C CA . ALA B 1 71 ? -2.189 -20.891 -16.562 1 74.25 71 ALA B CA 1
ATOM 1386 C C . ALA B 1 71 ? -1.677 -21.656 -17.781 1 74.25 71 ALA B C 1
ATOM 1388 O O . ALA B 1 71 ? -2.361 -22.547 -18.281 1 74.25 71 ALA B O 1
ATOM 1389 N N . ASP B 1 72 ? -0.624 -21.281 -18.375 1 66.5 72 ASP B N 1
ATOM 1390 C CA . ASP B 1 72 ? -0.079 -21.906 -19.578 1 66.5 72 ASP B CA 1
ATOM 1391 C C . ASP B 1 72 ? 0.587 -23.234 -19.25 1 66.5 72 ASP B C 1
ATOM 1393 O O . ASP B 1 72 ? 0.743 -24.094 -20.125 1 66.5 72 ASP B O 1
ATOM 1397 N N . VAL B 1 73 ? 1.274 -23.25 -18.062 1 52.75 73 VAL B N 1
ATOM 1398 C CA . VAL B 1 73 ? 1.976 -24.5 -17.812 1 52.75 73 VAL B CA 1
ATOM 1399 C C . VAL B 1 73 ? 0.981 -25.656 -17.828 1 52.75 73 VAL B C 1
ATOM 1401 O O . VAL B 1 73 ? 0.096 -25.734 -16.969 1 52.75 73 VAL B O 1
ATOM 1404 N N . GLU B 1 74 ? 0.51 -26.078 -18.891 1 49.47 74 GLU B N 1
ATOM 1405 C CA . GLU B 1 74 ? -0.146 -27.375 -19.016 1 49.47 74 GLU B CA 1
ATOM 1406 C C . GLU B 1 74 ? 0.43 -28.375 -18.016 1 49.47 74 GLU B C 1
ATOM 1408 O O . GLU B 1 74 ? -0.304 -29.203 -17.453 1 49.47 74 GLU B O 1
ATOM 1413 N N . LYS B 1 75 ? 1.746 -29.016 -18.359 1 42.38 75 LYS B N 1
ATOM 1414 C CA . LYS B 1 75 ? 2.301 -30.188 -17.703 1 42.38 75 LYS B CA 1
ATOM 1415 C C . LYS B 1 75 ? 2.654 -29.891 -16.25 1 42.38 75 LYS B C 1
ATOM 1417 O O . LYS B 1 75 ? 3.23 -28.844 -15.945 1 42.38 75 LYS B O 1
ATOM 1422 N N . PRO B 1 76 ? 2.096 -30.547 -15.18 1 40.09 76 PRO B N 1
ATOM 1423 C CA . PRO B 1 76 ? 2.348 -30.594 -13.734 1 40.09 76 PRO B CA 1
ATOM 1424 C C . PRO B 1 76 ? 3.814 -30.359 -13.383 1 40.09 76 PRO B C 1
ATOM 1426 O O . PRO B 1 76 ? 4.621 -31.281 -13.422 1 40.09 76 PRO B O 1
ATOM 1429 N N . GLU B 1 77 ? 4.664 -29.594 -14.062 1 38 77 GLU B N 1
ATOM 1430 C CA . GLU B 1 77 ? 5.969 -29.703 -13.406 1 38 77 GLU B CA 1
ATOM 1431 C C . GLU B 1 77 ? 5.891 -29.266 -11.945 1 38 77 GLU B C 1
ATOM 1433 O O . GLU B 1 77 ? 5.238 -28.266 -11.625 1 38 77 GLU B O 1
ATOM 1438 N N . ALA B 1 78 ? 6.027 -30.156 -10.906 1 34.31 78 ALA B N 1
ATOM 1439 C CA . ALA B 1 78 ? 6.094 -30.172 -9.445 1 34.31 78 ALA B CA 1
ATOM 1440 C C . ALA B 1 78 ? 6.879 -28.984 -8.914 1 34.31 78 ALA B C 1
ATOM 1442 O O . ALA B 1 78 ? 8.109 -28.953 -8.977 1 34.31 78 ALA B O 1
ATOM 1443 N N . MET B 1 79 ? 6.703 -27.828 -9.219 1 36.69 79 MET B N 1
ATOM 1444 C CA . MET B 1 79 ? 7.441 -26.75 -8.562 1 36.69 79 MET B CA 1
ATOM 1445 C C . MET B 1 79 ? 7.414 -26.922 -7.043 1 36.69 79 MET B C 1
ATOM 1447 O O . MET B 1 79 ? 6.352 -27.141 -6.461 1 36.69 79 MET B O 1
ATOM 1451 N N . ASP B 1 80 ? 8.539 -27.141 -6.391 1 37.41 80 ASP B N 1
ATOM 1452 C CA . ASP B 1 80 ? 8.758 -27.422 -4.973 1 37.41 80 ASP B CA 1
ATOM 1453 C C . ASP B 1 80 ? 8.086 -26.359 -4.098 1 37.41 80 ASP B C 1
ATOM 1455 O O . ASP B 1 80 ? 8.422 -25.172 -4.168 1 37.41 80 ASP B O 1
ATOM 1459 N N . LYS B 1 81 ? 6.785 -26.359 -3.902 1 42.19 81 LYS B N 1
ATOM 1460 C CA . LYS B 1 81 ? 5.941 -25.625 -2.961 1 42.19 81 LYS B CA 1
ATOM 1461 C C . LYS B 1 81 ? 6.738 -25.156 -1.747 1 42.19 81 LYS B C 1
ATOM 1463 O O . LYS B 1 81 ? 6.242 -24.391 -0.928 1 42.19 81 LYS B O 1
ATOM 1468 N N . ARG B 1 82 ? 7.844 -25.828 -1.455 1 43 82 ARG B N 1
ATOM 1469 C CA . ARG B 1 82 ? 8.547 -25.703 -0.182 1 43 82 ARG B CA 1
ATOM 1470 C C . ARG B 1 82 ? 9.219 -24.344 -0.059 1 43 82 ARG B C 1
ATOM 1472 O O . ARG B 1 82 ? 9.266 -23.75 1.026 1 43 82 ARG B O 1
ATOM 1479 N N . ASP B 1 83 ? 9.703 -23.781 -1.104 1 43.88 83 ASP B N 1
ATOM 1480 C CA . ASP B 1 83 ? 10.602 -22.656 -0.9 1 43.88 83 ASP B CA 1
ATOM 1481 C C . ASP B 1 83 ? 9.82 -21.344 -0.776 1 43.88 83 ASP B C 1
ATOM 1483 O O . ASP B 1 83 ? 10.219 -20.453 -0.033 1 43.88 83 ASP B O 1
ATOM 1487 N N . GLY B 1 84 ? 8.805 -21.281 -1.445 1 40.47 84 GLY B N 1
ATOM 1488 C CA . GLY B 1 84 ? 8.062 -20.031 -1.382 1 40.47 84 GLY B CA 1
ATOM 1489 C C . GLY B 1 84 ? 7.41 -19.797 -0.031 1 40.47 84 GLY B C 1
ATOM 1490 O O . GLY B 1 84 ? 7.34 -18.672 0.44 1 40.47 84 GLY B O 1
ATOM 1491 N N . GLY B 1 85 ? 6.934 -20.875 0.478 1 41.38 85 GLY B N 1
ATOM 1492 C CA . GLY B 1 85 ? 6.324 -20.75 1.792 1 41.38 85 GLY B CA 1
ATOM 1493 C C . GLY B 1 85 ? 7.281 -20.219 2.84 1 41.38 85 GLY B C 1
ATOM 1494 O O . GLY B 1 85 ? 6.906 -19.375 3.658 1 41.38 85 GLY B O 1
ATOM 1495 N N . LYS B 1 86 ? 8.492 -20.766 2.744 1 48.72 86 LYS B N 1
ATOM 1496 C CA . LYS B 1 86 ? 9.477 -20.344 3.736 1 48.72 86 LYS B CA 1
ATOM 1497 C C . LYS B 1 86 ? 9.805 -18.859 3.59 1 48.72 86 LYS B C 1
ATOM 1499 O O . LYS B 1 86 ? 9.961 -18.141 4.586 1 48.72 86 LYS B O 1
ATOM 1504 N N . MET B 1 87 ? 9.875 -18.516 2.391 1 41.84 87 MET B N 1
ATOM 1505 C CA . MET B 1 87 ? 10.258 -17.125 2.162 1 41.84 87 MET B CA 1
ATOM 1506 C C . MET B 1 87 ? 9.172 -16.172 2.656 1 41.84 87 MET B C 1
ATOM 1508 O O . MET B 1 87 ? 9.469 -15.203 3.35 1 41.84 87 MET B O 1
ATOM 1512 N N . LEU B 1 88 ? 7.977 -16.516 2.312 1 45.19 88 LEU B N 1
ATOM 1513 C CA . LEU B 1 88 ? 6.887 -15.703 2.834 1 45.19 88 LEU B CA 1
ATOM 1514 C C . LEU B 1 88 ? 6.844 -15.758 4.355 1 45.19 88 LEU B C 1
ATOM 1516 O O . LEU B 1 88 ? 6.648 -14.734 5.016 1 45.19 88 LEU B O 1
ATOM 1520 N N . ALA B 1 89 ? 7.137 -16.906 4.852 1 48.81 89 ALA B N 1
ATOM 1521 C CA . ALA B 1 89 ? 7.184 -17.078 6.301 1 48.81 89 ALA B CA 1
ATOM 1522 C C . ALA B 1 89 ? 8.266 -16.203 6.922 1 48.81 89 ALA B C 1
ATOM 1524 O O . ALA B 1 89 ? 8.047 -15.555 7.949 1 48.81 89 ALA B O 1
ATOM 1525 N N . ASN B 1 90 ? 9.367 -16.141 6.309 1 50.09 90 ASN B N 1
ATOM 1526 C CA . ASN B 1 90 ? 10.453 -15.305 6.785 1 50.09 90 ASN B CA 1
ATOM 1527 C C . ASN B 1 90 ? 10.102 -13.82 6.691 1 50.09 90 ASN B C 1
ATOM 1529 O O . ASN B 1 90 ? 10.398 -13.047 7.605 1 50.09 90 ASN B O 1
ATOM 1533 N N . MET B 1 91 ? 9.516 -13.523 5.645 1 44.25 91 MET B N 1
ATOM 1534 C CA . MET B 1 91 ? 9.086 -12.141 5.461 1 44.25 91 MET B CA 1
ATOM 1535 C C . MET B 1 91 ? 8.094 -11.727 6.547 1 44.25 91 MET B C 1
ATOM 1537 O O . MET B 1 91 ? 8.203 -10.641 7.105 1 44.25 91 MET B O 1
ATOM 1541 N N . PHE B 1 92 ? 7.27 -12.641 6.809 1 46.97 92 PHE B N 1
ATOM 1542 C CA . PHE B 1 92 ? 6.324 -12.391 7.891 1 46.97 92 PHE B CA 1
ATOM 1543 C C . PHE B 1 92 ? 7.043 -12.32 9.234 1 46.97 92 PHE B C 1
ATOM 1545 O O . PHE B 1 92 ? 6.699 -11.5 10.086 1 46.97 92 PHE B O 1
ATOM 1552 N N . GLY B 1 93 ? 7.973 -13.227 9.32 1 47.88 93 GLY B N 1
ATOM 1553 C CA . GLY B 1 93 ? 8.781 -13.195 10.531 1 47.88 93 GLY B CA 1
ATOM 1554 C C . GLY B 1 93 ? 9.484 -11.867 10.742 1 47.88 93 GLY B C 1
ATOM 1555 O O . GLY B 1 93 ? 9.453 -11.312 11.844 1 47.88 93 GLY B O 1
ATOM 1556 N N . GLU B 1 94 ? 10.086 -11.414 9.719 1 45.59 94 GLU B N 1
ATOM 1557 C CA . GLU B 1 94 ? 10.805 -10.148 9.773 1 45.59 94 GLU B CA 1
ATOM 1558 C C . GLU B 1 94 ? 9.852 -8.977 10.008 1 45.59 94 GLU B C 1
ATOM 1560 O O . GLU B 1 94 ? 10.156 -8.07 10.789 1 45.59 94 GLU B O 1
ATOM 1565 N N . LEU B 1 95 ? 8.852 -9.07 9.273 1 39.53 95 LEU B N 1
ATOM 1566 C CA . LEU B 1 95 ? 7.809 -8.07 9.484 1 39.53 95 LEU B CA 1
ATOM 1567 C C . LEU B 1 95 ? 7.34 -8.07 10.938 1 39.53 95 LEU B C 1
ATOM 1569 O O . LEU B 1 95 ? 7.215 -7.012 11.555 1 39.53 95 LEU B O 1
ATOM 1573 N N . ASN B 1 96 ? 7.184 -9.266 11.352 1 43.47 96 ASN B N 1
ATOM 1574 C CA . ASN B 1 96 ? 6.793 -9.43 12.742 1 43.47 96 ASN B CA 1
ATOM 1575 C C . ASN B 1 96 ? 7.871 -8.914 13.695 1 43.47 96 ASN B C 1
ATOM 1577 O O . ASN B 1 96 ? 7.566 -8.266 14.695 1 43.47 96 ASN B O 1
ATOM 1581 N N . ALA B 1 97 ? 9.031 -9.242 13.422 1 47 97 ALA B N 1
ATOM 1582 C CA . ALA B 1 97 ? 10.172 -8.781 14.211 1 47 97 ALA B CA 1
ATOM 1583 C C . ALA B 1 97 ? 10.258 -7.258 14.203 1 47 97 ALA B C 1
ATOM 1585 O O . ALA B 1 97 ? 10.531 -6.641 15.242 1 47 97 ALA B O 1
ATOM 1586 N N . ASN B 1 98 ? 10.172 -6.859 13.102 1 40.81 98 ASN B N 1
ATOM 1587 C CA . ASN B 1 98 ? 10.305 -5.414 12.961 1 40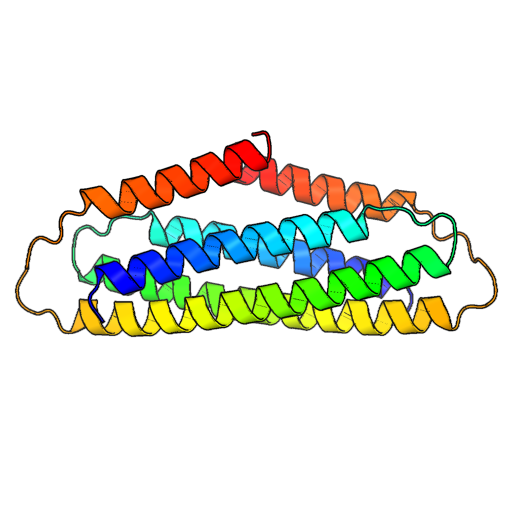.81 98 ASN B CA 1
ATOM 1588 C C . ASN B 1 98 ? 9.125 -4.68 13.602 1 40.81 98 ASN B C 1
ATOM 1590 O O . ASN B 1 98 ? 9.273 -3.555 14.078 1 40.81 98 ASN B O 1
ATOM 1594 N N . LEU B 1 99 ? 8.117 -5.371 13.414 1 38.75 99 LEU B N 1
ATOM 1595 C CA . LEU B 1 99 ? 6.922 -4.766 13.992 1 38.75 99 LEU B CA 1
ATOM 1596 C C . LEU B 1 99 ? 6.832 -5.059 15.484 1 38.75 99 LEU B C 1
ATOM 1598 O O . LEU B 1 99 ? 5.988 -4.492 16.188 1 38.75 99 LEU B O 1
ATOM 1602 N N . GLY B 1 100 ? 7.961 -5.656 15.953 1 40.38 100 GLY B N 1
ATOM 1603 C CA . GLY B 1 100 ? 8.008 -5.965 17.375 1 40.38 100 GLY B CA 1
ATOM 1604 C C . GLY B 1 100 ? 6.887 -6.887 17.812 1 40.38 100 GLY B C 1
ATOM 1605 O O . GLY B 1 100 ? 6.41 -6.789 18.953 1 40.38 100 GLY B O 1
ATOM 1606 N N . VAL B 1 101 ? 6.305 -7.625 16.938 1 33.97 101 VAL B N 1
ATOM 1607 C CA . VAL B 1 101 ? 5.297 -8.602 17.328 1 33.97 101 VAL B CA 1
ATOM 1608 C C . VAL B 1 101 ? 5.887 -10.008 17.266 1 33.97 101 VAL B C 1
ATOM 1610 O O . VAL B 1 101 ? 6.77 -10.273 16.438 1 33.97 101 VAL B O 1
#

Sequence (202 aa):
MERIELVKGIEANAERILEDFTEILQYLRSGGSDKCDEVQNLLFASRRTVDLIDSALEMYHYFVRLKYLTADVEKPEAMDKRDGGKMLANMFGELNANLGVMERIELVKGIEANAERILEDFTEILQYLRSGGSDKCDEVQNLLFASRRTVDLIDSALEMYHYFVRLKYLTADVEKPEAMDKRDGGKMLANMFGELNANLGV

Secondary structure (DSSP, 8-state):
--HHHHHHHHHHHHHHHHHHHHHHHHHHHS--SSHHHHHHHHHHHHHHHHHHHHHHHHHHHHHHHH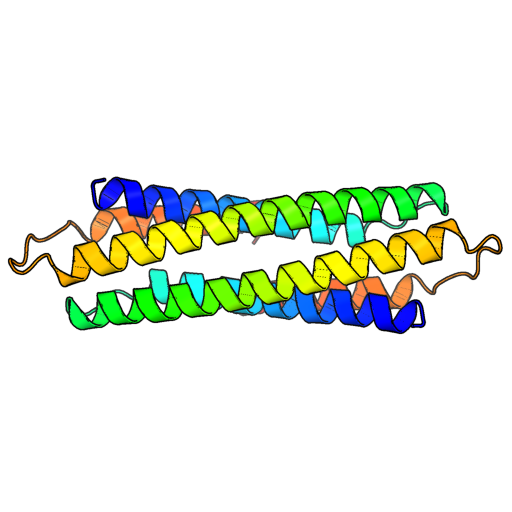HHHHHH--S-----HHHHHHHHHHHHHHHHHHTT-/--HHHHHHHHHHHHHHHHHHHHHHHHHHH---SSHHHHHHHHHHHHHHHHHHHHHHHHHHHHHHHHHHHHHH--S-----HHHHHHHHHHHHHHHHHHTT-

pLDDT: mean 76.51, std 21.64, range [33.97, 98.06]

Nearest PDB structures (foldseek):
  2efk-assembly1_A-2  TM=4.914E-01  e=6.482E-01  Homo sapiens
  4bne-assembly1_B  TM=5.148E-01  e=2.066E+00  Gallus gallus
  2x3v-assembly2_C  TM=4.986E-01  e=1.840E+00  Mus musculus
  2efk-assembly1_A-2  TM=4.952E-01  e=6.977E-01  Homo sapiens
  2x3v-assembly2_C  TM=4.986E-01  e=3.952E+00  Mus musculus

Solvent-accessible surface area (backbone atoms only — not comparable to full-atom values): 10577 Å² total; per-residue (Å²): 130,55,70,68,58,37,53,51,49,34,54,53,25,53,49,47,31,50,51,29,50,53,50,29,53,49,31,70,64,53,75,43,96,46,64,68,44,42,39,49,31,36,52,52,26,36,53,33,41,52,51,27,41,52,30,44,52,51,29,37,53,33,36,56,53,49,35,53,53,54,70,65,52,77,72,81,69,80,67,72,67,65,60,58,47,50,51,52,47,46,49,50,48,48,49,28,54,73,67,71,77,132,57,72,68,58,38,53,50,48,34,54,53,25,51,53,47,30,51,50,29,50,53,50,30,51,49,34,71,59,53,77,45,96,48,64,69,46,42,40,49,30,35,51,52,27,36,53,32,39,52,52,27,40,52,28,46,53,51,29,37,53,33,35,56,52,50,34,52,54,55,65,62,55,73,73,82,73,82,68,75,70,66,59,60,54,51,50,53,48,47,50,49,47,48,51,26,53,71,66,71,75